Protein AF-A0A0D7A970-F1 (afdb_monomer_lite)

Foldseek 3Di:
DDDDDPPPPDDPPVVLVVCCVVVLVVPVVDDDQQCQLLVCCVSLVHDSVVQPPDGLQVSQLVSCQVSQQADPCQLLPDAQWRPDAQGRSHHSGPDDVPDPPPDPDPPHSQWGQDPRYIKHWWKKWFFPWDWDFQQDKAWEQAPVVRWIKIKGHDDPPPDDDPDPPDPRDIDIFGMKTFRDDADAPDKGKIWTWHFDDWDQDPVRATETEIETDGIIIMHTDDPVVVVVPVPHDYTYTHIDGGHIYRYD

pLDDT: mean 76.6, std 21.24, range [28.14, 97.12]

Structure (mmCIF, N/CA/C/O backbone):
data_AF-A0A0D7A970-F1
#
_entry.id   AF-A0A0D7A970-F1
#
loop_
_atom_site.group_PDB
_atom_site.id
_atom_site.type_symbol
_atom_site.label_atom_id
_atom_site.label_alt_id
_atom_site.label_comp_id
_atom_site.label_asym_id
_atom_site.label_entity_id
_atom_site.label_seq_id
_atom_site.pdbx_PDB_ins_code
_atom_site.Cartn_x
_atom_site.Cartn_y
_atom_site.Cartn_z
_atom_site.occupancy
_atom_site.B_iso_or_equiv
_atom_site.auth_seq_id
_atom_site.auth_comp_id
_atom_site.auth_asym_id
_atom_site.auth_atom_id
_atom_site.pdbx_PDB_model_num
ATOM 1 N N . MET A 1 1 ? 23.046 -20.948 51.931 1.00 34.81 1 MET A N 1
ATOM 2 C CA . MET A 1 1 ? 23.535 -20.342 50.666 1.00 34.81 1 MET A CA 1
ATOM 3 C C . MET A 1 1 ? 23.285 -21.356 49.556 1.00 34.81 1 MET A C 1
ATOM 5 O O . MET A 1 1 ? 23.695 -22.481 49.754 1.00 34.81 1 MET A O 1
ATOM 9 N N . ARG A 1 2 ? 22.598 -21.146 48.432 1.00 29.84 2 ARG A N 1
ATOM 10 C CA . ARG A 1 2 ? 21.857 -20.038 47.811 1.00 29.84 2 ARG A CA 1
ATOM 11 C C . ARG A 1 2 ? 20.621 -20.687 47.150 1.00 29.84 2 ARG A C 1
ATOM 13 O O . ARG A 1 2 ? 20.763 -21.731 46.523 1.00 29.84 2 ARG A O 1
ATOM 20 N N . ARG A 1 3 ? 19.431 -20.093 47.291 1.00 28.88 3 ARG A N 1
ATOM 21 C CA . ARG A 1 3 ? 18.255 -20.438 46.472 1.00 28.88 3 ARG A CA 1
ATOM 22 C C . ARG A 1 3 ? 18.425 -19.750 45.117 1.00 28.88 3 ARG A C 1
ATOM 24 O O . ARG A 1 3 ? 18.599 -18.536 45.094 1.00 28.88 3 ARG A O 1
ATOM 31 N N . VAL A 1 4 ? 18.388 -20.504 44.021 1.00 30.22 4 VAL A N 1
ATOM 32 C CA . VAL A 1 4 ? 18.276 -19.951 42.665 1.00 30.22 4 VAL A CA 1
ATOM 33 C C . VAL A 1 4 ? 16.819 -20.091 42.248 1.00 30.22 4 VAL A C 1
ATOM 35 O O . VAL A 1 4 ? 16.338 -21.179 41.950 1.00 30.22 4 VAL A O 1
ATOM 38 N N . THR A 1 5 ? 16.096 -18.980 42.305 1.00 32.19 5 THR A N 1
ATOM 39 C CA . THR A 1 5 ? 14.748 -18.823 41.764 1.00 32.19 5 THR A CA 1
ATOM 40 C C . THR A 1 5 ? 14.861 -18.724 40.244 1.00 32.19 5 THR A C 1
ATOM 42 O O . THR A 1 5 ? 15.260 -17.689 39.713 1.00 32.19 5 THR A O 1
ATOM 45 N N . ALA A 1 6 ? 14.522 -19.798 39.533 1.00 28.36 6 ALA A N 1
ATOM 46 C CA . ALA A 1 6 ? 14.332 -19.750 38.090 1.00 28.36 6 ALA A CA 1
ATOM 47 C C . ALA A 1 6 ? 13.022 -19.000 37.792 1.00 28.36 6 ALA A C 1
ATOM 49 O O . ALA A 1 6 ? 11.927 -19.540 37.937 1.00 28.36 6 ALA A O 1
ATOM 50 N N . ARG A 1 7 ? 13.130 -17.721 37.416 1.00 29.22 7 ARG A N 1
ATOM 51 C CA . ARG A 1 7 ? 12.033 -16.974 36.790 1.00 29.22 7 ARG A CA 1
ATOM 52 C C . ARG A 1 7 ? 11.837 -17.525 35.378 1.00 29.22 7 ARG A C 1
ATOM 54 O O . ARG A 1 7 ? 12.592 -17.190 34.471 1.00 29.22 7 ARG A O 1
ATOM 61 N N . LEU A 1 8 ? 10.818 -18.358 35.203 1.00 28.52 8 LEU A N 1
ATOM 62 C CA . LEU A 1 8 ? 10.251 -18.671 33.896 1.00 28.52 8 LEU A CA 1
ATOM 63 C C . LEU A 1 8 ? 9.543 -17.417 33.369 1.00 28.52 8 LEU A C 1
ATOM 65 O O . LEU A 1 8 ? 8.410 -17.124 33.743 1.00 28.52 8 LEU A O 1
ATOM 69 N N . ILE A 1 9 ? 10.231 -16.654 32.523 1.00 31.09 9 ILE A N 1
ATOM 70 C CA . ILE A 1 9 ? 9.609 -15.629 31.682 1.00 31.09 9 ILE A CA 1
ATOM 71 C C . ILE A 1 9 ? 9.049 -16.376 30.466 1.00 31.09 9 ILE A C 1
ATOM 73 O O . ILE A 1 9 ? 9.721 -16.542 29.453 1.00 31.09 9 ILE A O 1
ATOM 77 N N . PHE A 1 10 ? 7.834 -16.907 30.608 1.00 29.27 10 PHE A N 1
ATOM 78 C CA . PHE A 1 10 ? 7.056 -17.417 29.481 1.00 29.27 10 PHE A CA 1
ATOM 79 C C . PHE A 1 10 ? 6.582 -16.222 28.647 1.00 29.27 10 PHE A C 1
ATOM 81 O O . PHE A 1 10 ? 5.817 -15.381 29.120 1.00 29.27 10 PHE A O 1
ATOM 88 N N . THR A 1 11 ? 7.052 -16.123 27.407 1.00 32.53 11 THR A N 1
ATOM 89 C CA . THR A 1 11 ? 6.634 -15.096 26.451 1.00 32.53 11 THR A CA 1
ATOM 90 C C . THR A 1 11 ? 5.211 -15.394 25.963 1.00 32.53 11 THR A C 1
ATOM 92 O O . THR A 1 11 ? 4.974 -16.271 25.138 1.00 32.53 11 THR A O 1
ATOM 95 N N . TYR A 1 12 ? 4.241 -14.651 26.500 1.00 28.14 12 TYR A N 1
ATOM 96 C CA . TYR A 1 12 ? 2.799 -14.741 26.213 1.00 28.14 12 TYR A CA 1
ATOM 97 C C . TYR A 1 12 ? 2.415 -14.500 24.734 1.00 28.14 12 TYR A C 1
ATOM 99 O O . TYR A 1 12 ? 1.292 -14.777 24.328 1.00 28.14 12 TYR A O 1
ATOM 107 N N . THR A 1 13 ? 3.322 -13.985 23.904 1.00 36.53 13 THR A N 1
ATOM 108 C CA . THR A 1 13 ? 3.004 -13.402 22.590 1.00 36.53 13 THR A CA 1
ATOM 109 C C . THR A 1 13 ? 2.986 -14.397 21.428 1.00 36.53 13 THR A C 1
ATOM 111 O O . THR A 1 13 ? 2.233 -14.207 20.478 1.00 36.53 13 THR A O 1
ATOM 114 N N . THR A 1 14 ? 3.740 -15.495 21.493 1.00 34.38 14 THR A N 1
ATOM 115 C CA . THR A 1 14 ? 3.776 -16.509 20.418 1.00 34.38 14 THR A CA 1
ATOM 116 C C . THR A 1 14 ? 2.592 -17.476 20.465 1.00 34.38 14 THR A C 1
ATOM 118 O O . THR A 1 14 ? 2.177 -18.004 19.431 1.00 34.38 14 THR A O 1
ATOM 121 N N . TRP A 1 15 ? 2.010 -17.683 21.648 1.00 28.23 15 TRP A N 1
ATOM 122 C CA . TRP A 1 15 ? 0.803 -18.493 21.811 1.00 28.23 15 TRP A CA 1
ATOM 123 C C . TRP A 1 15 ? -0.432 -17.784 21.272 1.00 28.23 15 TRP A C 1
ATOM 125 O O . TRP A 1 15 ? -1.233 -18.429 20.611 1.00 28.23 15 TRP A O 1
ATOM 135 N N . VAL A 1 16 ? -0.551 -16.467 21.463 1.00 37.56 16 VAL A N 1
ATOM 136 C CA . VAL A 1 16 ? -1.688 -15.687 20.955 1.00 37.56 16 VAL A CA 1
ATOM 137 C C . VAL A 1 16 ? -1.728 -15.688 19.428 1.00 37.56 16 VAL A C 1
ATOM 139 O O . VAL A 1 16 ? -2.802 -15.856 18.884 1.00 37.56 16 VAL A O 1
ATOM 142 N N . GLN A 1 17 ? -0.593 -15.618 18.722 1.00 39.69 17 GLN A N 1
ATOM 143 C CA . GLN A 1 17 ? -0.554 -15.712 17.251 1.00 39.69 17 GLN A CA 1
ATOM 144 C C . GLN A 1 17 ? -0.863 -17.117 16.717 1.00 39.69 17 GLN A C 1
ATOM 146 O O . GLN A 1 17 ? -1.603 -17.261 15.746 1.00 39.69 17 GLN A O 1
ATOM 151 N N . LYS A 1 18 ? -0.332 -18.173 17.350 1.00 36.28 18 LYS A N 1
ATOM 152 C CA . LYS A 1 18 ? -0.676 -19.552 16.966 1.00 36.28 18 LYS A CA 1
ATOM 153 C C . LYS A 1 18 ? -2.135 -19.864 17.271 1.00 36.28 18 LYS A C 1
ATOM 155 O O . LYS A 1 18 ? -2.781 -20.510 16.458 1.00 36.28 18 LYS A O 1
ATOM 160 N N . LEU A 1 19 ? -2.655 -19.378 18.396 1.00 37.09 19 LEU A N 1
ATOM 161 C CA . LEU A 1 19 ? -4.063 -19.486 18.755 1.00 37.09 19 LEU A CA 1
ATOM 162 C C . LEU A 1 19 ? -4.931 -18.620 17.836 1.00 37.09 19 LEU A C 1
ATOM 164 O O . LEU A 1 19 ? -5.983 -19.092 17.444 1.00 37.09 19 LEU A O 1
ATOM 168 N N . TYR A 1 20 ? -4.471 -17.432 17.425 1.00 44.81 20 TYR A N 1
ATOM 169 C CA . TYR A 1 20 ? -5.129 -16.576 16.435 1.00 44.81 20 TYR A CA 1
ATOM 170 C C . TYR A 1 20 ? -5.315 -17.380 15.162 1.00 44.81 20 TYR A C 1
ATOM 172 O O . TYR A 1 20 ? -6.439 -17.721 14.858 1.00 44.81 20 TYR A O 1
ATOM 180 N N . ILE A 1 21 ? -4.240 -17.855 14.532 1.00 47.47 21 ILE A N 1
ATOM 181 C CA . ILE A 1 21 ? -4.306 -18.683 13.320 1.00 47.47 21 ILE A CA 1
ATOM 182 C C . ILE A 1 21 ? -5.214 -19.916 13.528 1.00 47.47 21 ILE A C 1
ATOM 184 O O . ILE A 1 21 ? -6.117 -20.156 12.732 1.00 47.47 21 ILE A O 1
ATOM 188 N N . HIS A 1 22 ? -5.055 -20.677 14.617 1.00 40.00 22 HIS A N 1
ATOM 189 C CA . HIS A 1 22 ? -5.807 -21.927 14.817 1.00 40.00 22 HIS A CA 1
ATOM 190 C C . HIS A 1 22 ? -7.290 -21.747 15.197 1.00 40.00 22 HIS A C 1
ATOM 192 O O . HIS A 1 22 ? -8.104 -22.614 14.875 1.00 40.00 22 HIS A O 1
ATOM 198 N N . VAL A 1 23 ? -7.648 -20.666 15.897 1.00 46.09 23 VAL A N 1
ATOM 199 C CA . VAL A 1 23 ? -9.029 -20.334 16.294 1.00 46.09 23 VAL A CA 1
ATOM 200 C C . VAL A 1 23 ? -9.752 -19.623 15.150 1.00 46.09 23 VAL A C 1
ATOM 202 O O . VAL A 1 23 ? -10.890 -19.973 14.859 1.00 46.09 23 VAL A O 1
ATOM 205 N N . VAL A 1 24 ? -9.065 -18.735 14.428 1.00 49.44 24 VAL A N 1
ATOM 206 C CA . VAL A 1 24 ? -9.518 -18.056 13.196 1.00 49.44 24 VAL A CA 1
ATOM 207 C C . VAL A 1 24 ? -9.963 -19.078 12.146 1.00 49.44 24 VAL A C 1
ATOM 209 O O . VAL A 1 24 ? -11.109 -19.034 11.705 1.00 49.44 24 VAL A O 1
ATOM 212 N N . TYR A 1 25 ? -9.140 -20.091 11.844 1.00 43.44 25 TYR A N 1
ATOM 213 C CA . TYR A 1 25 ? -9.526 -21.148 10.894 1.00 43.44 25 TYR A CA 1
ATOM 214 C C . TYR A 1 25 ? -10.696 -22.020 11.376 1.00 43.44 25 TYR A C 1
ATOM 216 O O . TYR A 1 25 ? -11.434 -22.571 10.561 1.00 43.44 25 TYR A O 1
ATOM 224 N N . ARG A 1 26 ? -10.888 -22.170 12.694 1.00 40.22 26 ARG A N 1
ATOM 225 C CA . ARG A 1 26 ? -11.968 -23.000 13.256 1.00 40.22 26 ARG A CA 1
ATOM 226 C C . ARG A 1 26 ? -13.307 -22.258 13.316 1.00 40.22 26 ARG A C 1
ATOM 228 O O . ARG A 1 26 ? -14.352 -22.896 13.226 1.00 40.22 26 ARG A O 1
ATOM 235 N N . ILE A 1 27 ? -13.274 -20.932 13.433 1.00 45.81 27 ILE A N 1
ATOM 236 C CA . ILE A 1 27 ? -14.454 -20.056 13.412 1.00 45.81 27 ILE A CA 1
ATOM 237 C C . ILE A 1 27 ? -15.024 -19.912 11.986 1.00 45.81 27 ILE A C 1
ATOM 239 O O . ILE A 1 27 ? -16.240 -19.812 11.817 1.00 45.81 27 ILE A O 1
ATOM 243 N N . GLN A 1 28 ? -14.174 -20.011 10.958 1.00 46.66 28 GLN A N 1
ATOM 244 C CA . GLN A 1 28 ? -14.544 -19.882 9.541 1.00 46.66 28 GLN A CA 1
ATOM 245 C C . GLN A 1 28 ? -15.598 -20.901 9.057 1.00 46.66 28 GLN A C 1
ATOM 247 O O . GLN A 1 28 ? -16.261 -20.671 8.051 1.00 46.66 28 GLN A O 1
ATOM 252 N N . PHE A 1 29 ? -15.794 -22.012 9.773 1.00 47.19 29 PHE A N 1
ATOM 253 C CA . PHE A 1 29 ? -16.751 -23.051 9.382 1.00 47.19 29 PHE A CA 1
ATOM 254 C C . PHE A 1 29 ? -18.211 -22.775 9.785 1.00 47.19 29 PHE A C 1
ATOM 256 O O . PHE A 1 29 ? -19.088 -23.513 9.343 1.00 47.19 29 PHE A O 1
ATOM 263 N N . PHE A 1 30 ? -18.493 -21.756 10.611 1.00 44.78 30 PHE A N 1
ATOM 264 C CA . PHE A 1 30 ? -19.836 -21.573 11.190 1.00 44.78 30 PHE A CA 1
ATOM 265 C C . PHE A 1 30 ? -20.399 -20.144 11.188 1.00 44.78 30 PHE A C 1
ATOM 267 O O . PHE A 1 30 ? -21.575 -19.985 11.513 1.00 44.78 30 PHE A O 1
ATOM 274 N N . LEU A 1 31 ? -19.630 -19.114 10.821 1.00 48.91 31 LEU A N 1
ATOM 275 C CA . LEU A 1 31 ? -20.139 -17.738 10.825 1.00 48.91 31 LEU A CA 1
ATOM 276 C C . LEU A 1 31 ? -20.646 -17.293 9.454 1.00 48.91 31 LEU A C 1
ATOM 278 O O . LEU A 1 31 ? -20.004 -17.496 8.425 1.00 48.91 31 LEU A O 1
ATOM 282 N N . ILE A 1 32 ? -21.793 -16.615 9.462 1.00 58.94 32 ILE A N 1
ATOM 283 C CA . ILE A 1 32 ? -22.210 -15.741 8.367 1.00 58.94 32 ILE A CA 1
ATOM 284 C C . ILE A 1 32 ? -21.117 -14.671 8.230 1.00 58.94 32 ILE A C 1
ATOM 286 O O . ILE A 1 32 ? -20.697 -14.110 9.237 1.00 58.94 32 ILE A O 1
ATOM 290 N N . LEU A 1 33 ? -20.665 -14.366 7.007 1.00 57.09 33 LEU A N 1
ATOM 291 C CA . LEU A 1 33 ? -19.564 -13.417 6.726 1.00 57.09 33 LEU A CA 1
ATOM 292 C C . LEU A 1 33 ? -19.716 -12.052 7.432 1.00 57.09 33 LEU A C 1
ATOM 294 O O . LEU A 1 33 ? -18.733 -11.378 7.717 1.00 57.09 33 LEU A O 1
ATOM 298 N N . SER A 1 34 ? -20.954 -11.659 7.744 1.00 61.19 34 SER A N 1
ATOM 299 C CA . SER A 1 34 ? -21.285 -10.472 8.538 1.00 61.19 34 SER A CA 1
ATOM 300 C C . SER A 1 34 ? -20.709 -10.498 9.962 1.00 61.19 34 SER A C 1
ATOM 302 O O . SER A 1 34 ? -20.382 -9.443 10.494 1.00 61.19 34 SER A O 1
ATOM 304 N N . ASP A 1 35 ? -20.580 -11.658 10.600 1.00 69.12 35 ASP A N 1
ATOM 305 C CA . ASP A 1 35 ? -20.332 -11.752 12.047 1.00 69.12 35 ASP A CA 1
ATOM 306 C C . ASP A 1 35 ? -18.864 -12.007 12.397 1.00 69.12 35 ASP A C 1
ATOM 308 O O . ASP A 1 35 ? -18.495 -12.073 13.570 1.00 69.12 35 ASP A O 1
ATOM 312 N N . GLU A 1 36 ? -17.998 -12.096 11.390 1.00 76.25 36 GLU A N 1
ATOM 313 C CA . GLU A 1 36 ? -16.573 -12.352 11.577 1.00 76.25 36 GLU A CA 1
ATOM 314 C C . GLU A 1 36 ? -15.892 -11.243 12.392 1.00 76.25 36 GLU A C 1
ATOM 316 O O . GLU A 1 36 ? -15.161 -11.527 13.341 1.00 76.25 36 GLU A O 1
ATOM 321 N N . THR A 1 37 ? -16.205 -9.977 12.094 1.00 81.12 37 THR A N 1
ATOM 322 C CA . THR A 1 37 ? -15.682 -8.812 12.825 1.00 81.12 37 THR A CA 1
ATOM 323 C C . THR A 1 37 ? -16.064 -8.855 14.308 1.00 81.12 37 THR A C 1
ATOM 325 O O . THR A 1 37 ? -15.244 -8.524 15.162 1.00 81.12 37 THR A O 1
ATOM 328 N N . LEU A 1 38 ? -17.282 -9.311 14.632 1.00 84.38 38 LEU A N 1
ATOM 329 C CA . LEU A 1 38 ? -17.742 -9.472 16.018 1.00 84.38 38 LEU A CA 1
ATOM 330 C C . LEU A 1 38 ? -17.008 -10.619 16.717 1.00 84.38 38 LEU A C 1
ATOM 332 O O . LEU A 1 38 ? -16.618 -10.492 17.876 1.00 84.38 38 LEU A O 1
ATOM 336 N N . ALA A 1 39 ? -16.776 -11.719 16.003 1.00 82.38 39 ALA A N 1
ATOM 337 C CA . ALA A 1 39 ? -16.079 -12.878 16.543 1.00 82.38 39 ALA A CA 1
ATOM 338 C C . ALA A 1 39 ? -14.603 -12.596 16.855 1.00 82.38 39 ALA A C 1
ATOM 340 O O . ALA A 1 39 ? -14.085 -13.100 17.853 1.00 82.38 39 ALA A O 1
ATOM 341 N N . ILE A 1 40 ? -13.926 -11.776 16.042 1.00 81.38 40 ILE A N 1
ATOM 342 C CA . ILE A 1 40 ? -12.527 -11.404 16.297 1.00 81.38 40 ILE A CA 1
ATOM 343 C C . ILE A 1 40 ? -12.370 -10.231 17.270 1.00 81.38 40 ILE A C 1
ATOM 345 O O . ILE A 1 40 ? -11.280 -10.064 17.815 1.00 81.38 40 ILE A O 1
ATOM 349 N N . ALA A 1 41 ? -13.419 -9.442 17.531 1.00 84.12 41 ALA A N 1
ATOM 350 C CA . ALA A 1 41 ? -13.345 -8.279 18.421 1.00 84.12 41 ALA A CA 1
ATOM 351 C C . ALA A 1 41 ? -12.811 -8.653 19.813 1.00 84.12 41 ALA A C 1
ATOM 353 O O . ALA A 1 41 ? -11.853 -8.048 20.294 1.00 84.12 41 ALA A O 1
ATOM 354 N N . GLY A 1 42 ? -13.328 -9.740 20.398 1.00 80.00 42 GLY A N 1
ATOM 355 C CA . GLY A 1 42 ? -12.859 -10.239 21.693 1.00 80.00 42 GLY A CA 1
ATOM 356 C C . GLY A 1 42 ? -11.400 -10.716 21.690 1.00 80.00 42 GLY A C 1
ATOM 357 O O . GLY A 1 42 ? -10.724 -10.621 22.710 1.00 80.00 42 GLY A O 1
ATOM 358 N N . LEU A 1 43 ? -10.875 -11.184 20.550 1.00 80.06 43 LEU A N 1
ATOM 359 C CA . LEU A 1 43 ? -9.457 -11.559 20.416 1.00 80.06 43 LEU A CA 1
ATOM 360 C C . LEU A 1 43 ? -8.536 -10.336 20.360 1.00 80.06 43 LEU A C 1
ATOM 362 O O . LEU A 1 43 ? -7.352 -10.435 20.685 1.00 80.06 43 LEU A O 1
ATOM 366 N N . LEU A 1 44 ? -9.077 -9.202 19.922 1.00 82.00 44 LEU A N 1
ATOM 367 C CA . LEU A 1 44 ? -8.368 -7.940 19.754 1.00 82.00 44 LEU A CA 1
ATOM 368 C C . LEU A 1 44 ? -8.585 -6.978 20.930 1.00 82.00 44 LEU A C 1
ATOM 370 O O . LEU A 1 44 ? -8.149 -5.832 20.844 1.00 82.00 44 LEU A O 1
ATOM 374 N N . ASP A 1 45 ? -9.199 -7.458 22.018 1.00 83.38 45 ASP A N 1
ATOM 375 C CA . ASP A 1 45 ? -9.525 -6.674 23.217 1.00 83.38 45 ASP A CA 1
ATOM 376 C C . ASP A 1 45 ? -10.445 -5.475 22.907 1.00 83.38 45 ASP A C 1
ATOM 378 O O . ASP A 1 45 ? -10.299 -4.382 23.450 1.00 83.38 45 ASP A O 1
ATOM 382 N N . VAL A 1 46 ? -11.389 -5.678 21.979 1.00 86.81 46 VAL A N 1
ATOM 383 C CA . VAL A 1 46 ? -12.429 -4.712 21.604 1.00 86.81 46 VAL A CA 1
ATOM 384 C C . VAL A 1 46 ? -13.790 -5.238 22.051 1.00 86.81 46 VAL A C 1
ATOM 386 O O . VAL A 1 46 ? -14.120 -6.405 21.829 1.00 86.81 46 VAL A O 1
ATOM 389 N N . ASP A 1 47 ? -14.597 -4.371 22.663 1.00 89.88 47 ASP A N 1
ATOM 390 C CA . ASP A 1 47 ? -15.952 -4.719 23.082 1.00 89.88 47 ASP A CA 1
ATOM 391 C C . ASP A 1 47 ? -16.863 -4.898 21.856 1.00 89.88 47 ASP A C 1
ATOM 393 O O . ASP A 1 47 ? -17.166 -3.953 21.127 1.00 89.88 47 ASP A O 1
ATOM 397 N N . ALA A 1 48 ? -17.307 -6.135 21.624 1.00 88.56 48 ALA A N 1
ATOM 398 C CA . ALA A 1 48 ? -18.173 -6.478 20.501 1.00 88.56 48 ALA A CA 1
ATOM 399 C C . ALA A 1 48 ? -19.535 -5.761 20.558 1.00 88.56 48 ALA A C 1
ATOM 401 O O . ALA A 1 48 ? -20.154 -5.561 19.511 1.00 88.56 48 ALA A O 1
ATOM 402 N N . LEU A 1 49 ? -19.994 -5.342 21.746 1.00 90.44 49 LEU A N 1
ATOM 403 C CA . LEU A 1 49 ? -21.241 -4.588 21.897 1.00 90.44 49 LEU A CA 1
ATOM 404 C C . LEU A 1 49 ? -21.177 -3.222 21.210 1.00 90.44 49 LEU A C 1
ATOM 406 O O . LEU A 1 49 ? -22.197 -2.726 20.750 1.00 90.44 49 LEU A O 1
ATOM 410 N N . GLU A 1 50 ? -19.991 -2.632 21.069 1.00 90.00 50 GLU A N 1
ATOM 411 C CA . GLU A 1 50 ? -19.827 -1.365 20.347 1.00 90.00 50 GLU A CA 1
ATOM 412 C C . GLU A 1 50 ? -19.959 -1.522 18.828 1.00 90.00 50 GLU A C 1
ATOM 414 O O . GLU A 1 50 ? -20.100 -0.535 18.107 1.00 90.00 50 GLU A O 1
ATOM 419 N N . LEU A 1 51 ? -19.866 -2.758 18.335 1.00 89.44 51 LEU A N 1
ATOM 420 C CA . LEU A 1 51 ? -19.875 -3.077 16.916 1.00 89.44 51 LEU A CA 1
ATOM 421 C C . LEU A 1 51 ? -21.223 -3.645 16.461 1.00 89.44 51 LEU A C 1
ATOM 423 O O . LEU A 1 51 ? -21.536 -3.540 15.283 1.00 89.44 51 LEU A O 1
ATOM 427 N N . VAL A 1 52 ? -22.011 -4.253 17.352 1.00 89.75 52 VAL A N 1
ATOM 428 C CA . VAL A 1 52 ? -23.184 -5.071 16.985 1.00 89.75 52 VAL A CA 1
ATOM 429 C C . VAL A 1 52 ? -24.232 -4.330 16.146 1.00 89.75 52 VAL A C 1
ATOM 431 O O . VAL A 1 52 ? -24.788 -4.922 15.224 1.00 89.75 52 VAL A O 1
ATOM 434 N N . ASP A 1 53 ? -24.436 -3.037 16.403 1.00 90.56 53 ASP A N 1
ATOM 435 C CA . ASP A 1 53 ? -25.459 -2.222 15.734 1.00 90.56 53 ASP A CA 1
ATOM 436 C C . ASP A 1 53 ? -24.947 -1.497 14.472 1.00 90.56 53 ASP A C 1
ATOM 438 O O . ASP A 1 53 ? -25.694 -0.755 13.832 1.00 90.56 53 ASP A O 1
ATOM 442 N N . LEU A 1 54 ? -23.677 -1.688 14.100 1.00 90.19 54 LEU A N 1
ATOM 443 C CA . LEU A 1 54 ? -23.049 -1.010 12.962 1.00 90.19 54 LEU A CA 1
ATOM 444 C C . LEU A 1 54 ? -23.133 -1.831 11.667 1.00 90.19 54 LEU A C 1
ATOM 446 O O . LEU A 1 54 ? -23.102 -3.067 11.669 1.00 90.19 54 LEU A O 1
ATOM 450 N N . ALA A 1 55 ? -23.137 -1.141 10.522 1.00 89.62 55 ALA A N 1
ATOM 451 C CA . ALA A 1 55 ? -23.036 -1.802 9.223 1.00 89.62 55 ALA A CA 1
ATOM 452 C C . ALA A 1 55 ? -21.692 -2.547 9.076 1.00 89.62 55 ALA A C 1
ATOM 454 O O . ALA A 1 55 ? -20.712 -2.242 9.750 1.00 89.62 55 ALA A O 1
ATOM 455 N N . ALA A 1 56 ? -21.610 -3.539 8.183 1.00 84.81 56 ALA A N 1
ATOM 456 C CA . ALA A 1 56 ? -20.412 -4.383 8.042 1.00 84.81 56 ALA A CA 1
ATOM 457 C C . ALA A 1 56 ? -19.112 -3.586 7.797 1.00 84.81 56 ALA A C 1
ATOM 459 O O . ALA A 1 56 ? -18.116 -3.813 8.483 1.00 84.81 56 ALA A O 1
ATOM 460 N N . GLU A 1 57 ? -19.132 -2.623 6.871 1.00 87.31 57 GLU A N 1
ATOM 461 C CA . GLU A 1 57 ? -17.962 -1.781 6.587 1.00 87.31 57 GLU A CA 1
ATOM 462 C C . GLU A 1 57 ? -17.601 -0.889 7.789 1.00 87.31 57 GLU A C 1
ATOM 464 O O . GLU A 1 57 ? -16.432 -0.795 8.172 1.00 87.31 57 GLU A O 1
ATOM 469 N N . GLU A 1 58 ? -18.603 -0.303 8.449 1.00 91.06 58 GLU A N 1
ATOM 470 C CA . GLU A 1 58 ? -18.424 0.538 9.639 1.00 91.06 58 GLU A CA 1
ATOM 471 C C . GLU A 1 58 ? -17.850 -0.246 10.821 1.00 91.06 58 GLU A C 1
ATOM 473 O O . GLU A 1 58 ? -16.968 0.260 11.515 1.00 91.06 58 GLU A O 1
ATOM 478 N N . ARG A 1 59 ? -18.278 -1.502 11.014 1.00 90.31 59 ARG A N 1
ATOM 479 C CA . ARG A 1 59 ? -17.723 -2.402 12.033 1.00 90.31 59 ARG A CA 1
ATOM 480 C C . ARG A 1 59 ? -16.231 -2.604 11.844 1.00 90.31 59 ARG A C 1
ATOM 482 O O . ARG A 1 59 ? -15.489 -2.511 12.816 1.00 90.31 59 ARG A O 1
ATOM 489 N N . MET A 1 60 ? -15.785 -2.856 10.613 1.00 89.50 60 MET A N 1
ATOM 490 C CA . MET A 1 60 ? -14.362 -3.049 10.332 1.00 89.50 60 MET A CA 1
ATOM 491 C C . MET A 1 60 ? -13.561 -1.775 10.615 1.00 89.50 60 MET A C 1
ATOM 493 O O . MET A 1 60 ? -12.558 -1.822 11.326 1.00 89.50 60 MET A O 1
ATOM 497 N N . LYS A 1 61 ? -14.027 -0.617 10.131 1.00 92.00 61 LYS A N 1
ATOM 498 C CA . LYS A 1 61 ? -13.387 0.672 10.437 1.00 92.00 61 LYS A CA 1
ATOM 499 C C . LYS A 1 61 ? -13.301 0.913 11.943 1.00 92.00 61 LYS A C 1
ATOM 501 O O . LYS A 1 61 ? -12.233 1.258 12.443 1.00 92.00 61 LYS A O 1
ATOM 506 N N . MET A 1 62 ? -14.403 0.718 12.666 1.00 92.44 62 MET A N 1
ATOM 507 C CA . MET A 1 62 ? -14.446 0.919 14.113 1.00 92.44 62 MET A CA 1
ATOM 508 C C . MET A 1 62 ? -13.521 -0.046 14.847 1.00 92.44 62 MET A C 1
ATOM 510 O O . MET A 1 62 ? -12.765 0.397 15.709 1.00 92.44 62 MET A O 1
ATOM 514 N N . LEU A 1 63 ? -13.497 -1.324 14.463 1.00 90.62 63 LEU A N 1
ATOM 515 C CA . LEU A 1 63 ? -12.575 -2.312 15.016 1.00 90.62 63 LEU A CA 1
ATOM 516 C C . LEU A 1 63 ? -11.115 -1.859 14.853 1.00 90.62 63 LEU A C 1
ATOM 518 O O . LEU A 1 63 ? -10.385 -1.779 15.840 1.00 90.62 63 LEU A O 1
ATOM 522 N N . LEU A 1 64 ? -10.696 -1.498 13.635 1.00 91.38 64 LEU A N 1
ATOM 523 C CA . LEU A 1 64 ? -9.327 -1.040 13.355 1.00 91.38 64 LEU A CA 1
ATOM 524 C C . LEU A 1 64 ? -8.968 0.225 14.150 1.00 91.38 64 LEU A C 1
ATOM 526 O O . LEU A 1 64 ? -7.866 0.329 14.696 1.00 91.38 64 LEU A O 1
ATOM 530 N N . MET A 1 65 ? -9.918 1.153 14.278 1.00 92.94 65 MET A N 1
ATOM 531 C CA . MET A 1 65 ? -9.764 2.374 15.070 1.00 92.94 65 MET A CA 1
ATOM 532 C C . MET A 1 65 ? -9.625 2.104 16.570 1.00 92.94 65 MET A C 1
ATOM 534 O O . MET A 1 65 ? -8.822 2.769 17.228 1.00 92.94 65 MET A O 1
ATOM 538 N N . ARG A 1 66 ? -10.363 1.128 17.119 1.00 90.62 66 ARG A N 1
ATOM 539 C CA . ARG A 1 66 ? -10.233 0.727 18.529 1.00 90.62 66 ARG A CA 1
ATOM 540 C C . ARG A 1 66 ? -8.916 0.015 18.798 1.00 90.62 66 ARG A C 1
ATOM 542 O O . ARG A 1 66 ? -8.272 0.307 19.802 1.00 90.62 66 ARG A O 1
ATOM 549 N N . VAL A 1 67 ? -8.473 -0.841 17.876 1.00 89.94 67 VAL A N 1
ATOM 550 C CA . VAL A 1 67 ? -7.166 -1.502 17.983 1.00 89.94 67 VAL A CA 1
ATOM 551 C C . VAL A 1 67 ? -6.033 -0.478 17.928 1.00 89.94 67 VAL A C 1
ATOM 553 O O . VAL A 1 67 ? -5.090 -0.578 18.716 1.00 89.94 67 VAL A O 1
ATOM 556 N N . LYS A 1 68 ? -6.132 0.526 17.039 1.00 90.00 68 LYS A N 1
ATOM 557 C CA . LYS A 1 68 ? -5.211 1.664 16.831 1.00 90.00 68 LYS A CA 1
ATOM 558 C C . LYS A 1 68 ? -3.786 1.298 16.409 1.00 90.00 68 LYS A C 1
ATOM 560 O O . LYS A 1 68 ? -3.209 1.977 15.569 1.00 90.00 68 LYS A O 1
ATOM 565 N N . LYS A 1 69 ? -3.184 0.272 17.002 1.00 88.25 69 LYS A N 1
ATOM 566 C CA . LYS A 1 69 ? -1.826 -0.210 16.760 1.00 88.25 69 LYS A CA 1
ATOM 567 C C . LYS A 1 69 ? -1.896 -1.512 15.976 1.00 88.25 69 LYS A C 1
ATOM 569 O O . LYS A 1 69 ? -2.236 -2.554 16.531 1.00 88.25 69 LYS A O 1
ATOM 574 N N . LEU A 1 70 ? -1.575 -1.424 14.694 1.00 87.88 70 LEU A N 1
ATOM 575 C CA . LEU A 1 70 ? -1.695 -2.506 13.721 1.00 87.88 70 LEU A CA 1
ATOM 576 C C . LEU A 1 70 ? -0.301 -2.911 13.228 1.00 87.88 70 LEU A C 1
ATOM 578 O O . LEU A 1 70 ? 0.641 -2.129 13.376 1.00 87.88 70 LEU A O 1
ATOM 582 N N . PRO A 1 71 ? -0.135 -4.116 12.672 1.00 87.56 71 PRO A N 1
ATOM 583 C CA . PRO A 1 71 ? 1.057 -4.419 11.894 1.00 87.56 71 PRO A CA 1
ATOM 584 C C . PRO A 1 71 ? 1.018 -3.657 10.558 1.00 87.56 71 PRO A C 1
ATOM 586 O O . PRO A 1 71 ? -0.049 -3.493 9.963 1.00 87.56 71 PRO A O 1
ATOM 589 N N . SER A 1 72 ? 2.165 -3.169 10.090 1.00 88.56 72 SER A N 1
ATOM 590 C CA . SER A 1 72 ? 2.305 -2.461 8.805 1.00 88.56 72 SER A CA 1
ATOM 591 C C . SER A 1 72 ? 1.918 -3.308 7.590 1.00 88.56 72 SER A C 1
ATOM 593 O O . SER A 1 72 ? 1.409 -2.783 6.601 1.00 88.56 72 SER A O 1
ATOM 595 N N . ASP A 1 73 ? 2.061 -4.629 7.672 1.00 86.19 73 ASP A N 1
ATOM 596 C CA . ASP A 1 73 ? 1.690 -5.557 6.601 1.00 86.19 73 ASP A CA 1
ATOM 597 C C . ASP A 1 73 ? 0.172 -5.733 6.408 1.00 86.19 73 ASP A C 1
ATOM 599 O O . ASP A 1 73 ? -0.252 -6.372 5.444 1.00 86.19 73 ASP A O 1
ATOM 603 N N . ILE A 1 74 ? -0.670 -5.109 7.242 1.00 87.06 74 ILE A N 1
ATOM 604 C CA . ILE A 1 74 ? -2.134 -5.194 7.128 1.00 87.06 74 ILE A CA 1
ATOM 605 C C . ILE A 1 74 ? -2.661 -4.714 5.764 1.00 87.06 74 ILE A C 1
ATOM 607 O O . ILE A 1 74 ? -3.673 -5.216 5.270 1.00 87.06 74 ILE A O 1
ATOM 611 N N . ILE A 1 75 ? -1.961 -3.778 5.111 1.00 90.12 75 ILE A N 1
ATOM 612 C CA . ILE A 1 75 ? -2.327 -3.286 3.772 1.00 90.12 75 ILE A CA 1
ATOM 613 C C . ILE A 1 75 ? -2.202 -4.383 2.704 1.00 90.12 75 ILE A C 1
ATOM 615 O O . ILE A 1 75 ? -2.868 -4.323 1.666 1.00 90.12 75 ILE A O 1
ATOM 619 N N . LEU A 1 76 ? -1.386 -5.406 2.980 1.00 87.62 76 LEU A N 1
ATOM 620 C CA . LEU A 1 76 ? -1.087 -6.514 2.081 1.00 87.62 76 LEU A CA 1
ATOM 621 C C . LEU A 1 76 ? -2.076 -7.677 2.210 1.00 87.62 76 LEU A C 1
ATOM 623 O O . LEU A 1 76 ? -1.965 -8.654 1.471 1.00 87.62 76 LEU A O 1
ATOM 627 N N . ILE A 1 77 ? -3.069 -7.579 3.105 1.00 83.19 77 ILE A N 1
ATOM 628 C CA . ILE A 1 77 ? -4.131 -8.585 3.196 1.00 83.19 77 ILE A CA 1
ATOM 629 C C . ILE A 1 77 ? -4.909 -8.596 1.868 1.00 83.19 77 ILE A C 1
ATOM 631 O O . ILE A 1 77 ? -5.486 -7.565 1.490 1.00 83.19 77 ILE A O 1
ATOM 635 N N . PRO A 1 78 ? -4.934 -9.730 1.141 1.00 78.69 78 PRO A N 1
ATOM 636 C CA . PRO A 1 78 ? -5.626 -9.828 -0.137 1.00 78.69 78 PRO A CA 1
ATOM 637 C C . PRO A 1 78 ? -7.137 -9.766 0.076 1.00 78.69 78 PRO A C 1
ATOM 639 O O . PRO A 1 78 ? -7.630 -10.230 1.093 1.00 78.69 78 PRO A O 1
ATOM 642 N N . GLY A 1 79 ? -7.895 -9.270 -0.898 1.00 79.88 79 GLY A N 1
ATOM 643 C CA . GLY A 1 79 ? -9.358 -9.231 -0.823 1.00 79.88 79 GLY A CA 1
ATOM 644 C C . GLY A 1 79 ? -9.937 -7.913 -1.307 1.00 79.88 79 GLY A C 1
ATOM 645 O O . GLY A 1 79 ? -9.217 -7.052 -1.815 1.00 79.88 79 GLY A O 1
ATOM 646 N N . GLU A 1 80 ? -11.254 -7.778 -1.176 1.00 84.69 80 GLU A N 1
ATOM 647 C CA . GLU A 1 80 ? -11.915 -6.492 -1.382 1.00 84.69 80 GLU A CA 1
ATOM 648 C C . GLU A 1 80 ? -11.493 -5.522 -0.281 1.00 84.69 80 GLU A C 1
ATOM 650 O O . GLU A 1 80 ? -11.396 -5.903 0.889 1.00 84.69 80 GLU A O 1
ATOM 655 N N . LYS A 1 81 ? -11.227 -4.273 -0.662 1.00 89.00 81 LYS A N 1
ATOM 656 C CA . LYS A 1 81 ? -10.869 -3.201 0.266 1.00 89.00 81 LYS A CA 1
ATOM 657 C C . LYS A 1 81 ? -12.091 -2.351 0.592 1.00 89.00 81 LYS A C 1
ATOM 659 O O . LYS A 1 81 ? -13.033 -2.320 -0.194 1.00 89.00 81 LYS A O 1
ATOM 664 N N . LEU A 1 82 ? -12.112 -1.701 1.752 1.00 91.19 82 LEU A N 1
ATOM 665 C CA . LEU A 1 82 ? -13.195 -0.779 2.107 1.00 91.19 82 LEU A CA 1
ATOM 666 C C . LEU A 1 82 ? -13.241 0.389 1.113 1.00 91.19 82 LEU A C 1
ATOM 668 O O . LEU A 1 82 ? -12.207 0.874 0.673 1.00 91.19 82 LEU A O 1
ATOM 672 N N . GLU A 1 83 ? -14.435 0.882 0.788 1.00 91.88 83 GLU A N 1
ATOM 673 C CA . GLU A 1 83 ? -14.579 2.042 -0.113 1.00 91.88 83 GLU A CA 1
ATOM 674 C C . GLU A 1 83 ? -14.483 3.383 0.639 1.00 91.88 83 GLU A C 1
ATOM 676 O O . GLU A 1 83 ? -14.324 4.457 0.040 1.00 91.88 83 GLU A O 1
ATOM 681 N N . MET A 1 84 ? -14.557 3.318 1.972 1.00 92.56 84 MET A N 1
ATOM 682 C CA . MET A 1 84 ? -14.535 4.470 2.865 1.00 92.56 84 MET A CA 1
ATOM 683 C C . MET A 1 84 ? -13.226 5.271 2.747 1.00 92.56 84 MET A C 1
ATOM 685 O O . MET A 1 84 ? -12.142 4.687 2.819 1.00 92.56 84 MET A O 1
ATOM 689 N N . PRO A 1 85 ? -13.300 6.613 2.639 1.00 91.62 85 PRO A N 1
ATOM 690 C CA . PRO A 1 85 ? -12.117 7.472 2.628 1.00 91.62 85 PRO A CA 1
ATOM 691 C C . PRO A 1 85 ? -11.213 7.240 3.846 1.00 91.62 85 PRO A C 1
ATOM 693 O O . PRO A 1 85 ? -11.711 7.129 4.967 1.00 91.62 85 PRO A O 1
ATOM 696 N N . GLY A 1 86 ? -9.899 7.168 3.616 1.00 92.56 86 GLY A N 1
ATOM 697 C CA . GLY A 1 86 ? -8.887 6.891 4.642 1.00 92.56 86 GLY A CA 1
ATOM 698 C C . GLY A 1 86 ? -8.717 5.406 4.977 1.00 92.56 86 GLY A C 1
ATOM 699 O O . GLY A 1 86 ? -7.765 5.035 5.653 1.00 92.56 86 GLY A O 1
ATOM 700 N N . PHE A 1 87 ? -9.616 4.533 4.515 1.00 94.50 87 PHE A N 1
ATOM 701 C CA . PHE A 1 87 ? -9.595 3.099 4.816 1.00 94.50 87 PHE A CA 1
ATOM 702 C C . PHE A 1 87 ? -9.520 2.233 3.555 1.00 94.50 87 PHE A C 1
ATOM 704 O O . PHE A 1 87 ? -9.728 1.026 3.639 1.00 94.50 87 PHE A O 1
ATOM 711 N N . ARG A 1 88 ? -9.165 2.793 2.390 1.00 94.44 88 ARG A N 1
ATOM 712 C CA . ARG A 1 88 ? -9.125 2.040 1.119 1.00 94.44 88 ARG A CA 1
ATOM 713 C C . ARG A 1 88 ? -7.975 1.043 1.019 1.00 94.44 88 ARG A C 1
ATOM 715 O O . ARG A 1 88 ? -7.930 0.224 0.109 1.00 94.44 88 ARG A O 1
ATOM 722 N N . TRP A 1 89 ? -7.063 1.069 1.981 1.00 93.50 89 TRP A N 1
ATOM 723 C CA . TRP A 1 89 ? -6.045 0.041 2.189 1.00 93.50 89 TRP A CA 1
ATOM 724 C C . TRP A 1 89 ? -6.562 -1.163 2.993 1.00 93.50 89 TRP A C 1
ATOM 726 O O . TRP A 1 89 ? -6.015 -2.268 2.886 1.00 93.50 89 TRP A O 1
ATOM 736 N N . ALA A 1 90 ? -7.596 -0.963 3.814 1.00 91.62 90 ALA A N 1
ATOM 737 C CA . ALA A 1 90 ? -8.072 -1.946 4.775 1.00 91.62 90 ALA A CA 1
ATOM 738 C C . ALA A 1 90 ? -9.006 -2.960 4.102 1.00 91.62 90 ALA A C 1
ATOM 740 O O . ALA A 1 90 ? -9.812 -2.586 3.246 1.00 91.62 90 ALA A O 1
ATOM 741 N N . PRO A 1 91 ? -8.918 -4.249 4.462 1.00 87.50 91 PRO A N 1
ATOM 742 C CA . PRO A 1 91 ? -9.789 -5.259 3.884 1.00 87.50 91 PRO A CA 1
ATOM 743 C C . PRO A 1 91 ? -11.233 -5.077 4.375 1.00 87.50 91 PRO A C 1
ATOM 745 O O . PRO A 1 91 ? -11.460 -4.718 5.529 1.00 87.50 91 PRO A O 1
ATOM 748 N N . LYS A 1 92 ? -12.225 -5.364 3.522 1.00 85.56 92 LYS A N 1
ATOM 749 C CA . LYS A 1 92 ? -13.644 -5.388 3.928 1.00 85.56 92 LYS A CA 1
ATOM 750 C C . LYS A 1 92 ? -13.931 -6.489 4.941 1.00 85.56 92 LYS A C 1
ATOM 752 O O . LYS A 1 92 ? -14.796 -6.330 5.797 1.00 85.56 92 LYS A O 1
ATOM 757 N N . MET A 1 93 ? -13.213 -7.602 4.819 1.00 74.69 93 MET A N 1
ATOM 758 C CA . MET A 1 93 ? -13.375 -8.797 5.641 1.00 74.69 93 MET A CA 1
ATOM 759 C C . MET A 1 93 ? -12.025 -9.176 6.258 1.00 74.69 93 MET A C 1
ATOM 761 O O . MET A 1 93 ? -11.018 -9.131 5.551 1.00 74.69 93 MET A O 1
ATOM 765 N N . PRO A 1 94 ? -11.974 -9.546 7.547 1.00 63.84 94 PRO A N 1
ATOM 766 C CA . PRO A 1 94 ? -10.717 -9.897 8.198 1.00 63.84 94 PRO A CA 1
ATOM 767 C C . PRO A 1 94 ? -10.066 -11.156 7.601 1.00 63.84 94 PRO A C 1
ATOM 769 O O . PRO A 1 94 ? -8.838 -11.230 7.536 1.00 63.84 94 PRO A O 1
ATOM 772 N N . MET A 1 95 ? -10.868 -12.124 7.144 1.00 62.78 95 MET A N 1
ATOM 773 C CA . MET A 1 95 ? -10.407 -13.387 6.571 1.00 62.78 95 MET A CA 1
ATOM 774 C C . MET A 1 95 ? -10.928 -13.587 5.156 1.00 62.78 95 MET A C 1
ATOM 776 O O . MET A 1 95 ? -12.021 -14.086 4.895 1.00 62.78 95 MET A O 1
ATOM 780 N N . THR A 1 96 ? -10.064 -13.322 4.196 1.00 55.41 96 THR A N 1
ATOM 781 C CA . THR A 1 96 ? -10.239 -13.804 2.831 1.00 55.41 96 THR A CA 1
ATOM 782 C C . THR A 1 96 ? -9.656 -15.213 2.790 1.00 55.41 96 THR A C 1
ATOM 784 O O . THR A 1 96 ? -8.465 -15.386 3.020 1.00 55.41 96 THR A O 1
ATOM 787 N N . GLY A 1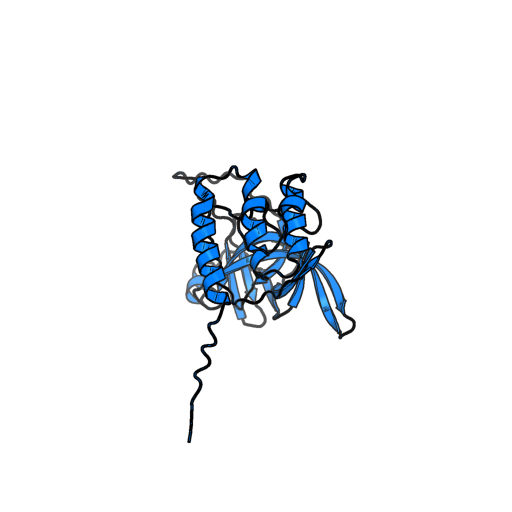 97 ? -10.453 -16.244 2.488 1.00 44.53 97 GLY A N 1
ATOM 788 C CA . GLY A 1 97 ? -10.003 -17.650 2.394 1.00 44.53 97 GLY A CA 1
ATOM 789 C C . GLY A 1 97 ? -8.952 -17.946 1.303 1.00 44.53 97 GLY A C 1
ATOM 790 O O . GLY A 1 97 ? -8.765 -19.097 0.919 1.00 44.53 97 GLY A O 1
ATOM 791 N N . LYS A 1 98 ? -8.286 -16.918 0.767 1.00 45.91 98 LYS A N 1
ATOM 792 C CA . LYS A 1 98 ? -7.182 -17.015 -0.187 1.00 45.91 98 LYS A CA 1
ATOM 793 C C . LYS A 1 98 ? -5.865 -17.028 0.581 1.00 45.91 98 LYS A C 1
ATOM 795 O O . LYS A 1 98 ? -5.675 -16.216 1.479 1.00 45.91 98 LYS A O 1
ATOM 800 N N . LEU A 1 99 ? -4.983 -17.959 0.206 1.00 39.09 99 LEU A N 1
ATOM 801 C CA . LEU A 1 99 ? -3.670 -18.197 0.809 1.00 39.09 99 LEU A CA 1
ATOM 802 C C . LEU A 1 99 ? -2.987 -16.875 1.197 1.00 39.09 99 LEU A C 1
ATOM 804 O O . LEU A 1 99 ? -2.561 -16.106 0.336 1.00 39.09 99 LEU A O 1
ATOM 808 N N . ILE A 1 100 ? -2.896 -16.625 2.501 1.00 45.81 100 ILE A N 1
ATOM 809 C CA . ILE A 1 100 ? -2.142 -15.510 3.059 1.00 45.81 100 ILE A CA 1
ATOM 810 C C . ILE A 1 100 ? -0.665 -15.880 2.899 1.00 45.81 100 ILE A C 1
ATOM 812 O O . ILE A 1 100 ? -0.081 -16.526 3.765 1.00 45.81 100 ILE A O 1
ATOM 816 N N . ILE A 1 101 ? -0.053 -15.505 1.774 1.00 43.72 101 ILE A N 1
ATOM 817 C CA . ILE A 1 101 ? 1.411 -15.473 1.646 1.00 43.72 101 ILE A CA 1
ATOM 818 C C . ILE A 1 101 ? 1.880 -14.146 2.253 1.00 43.72 101 ILE A C 1
ATOM 820 O O . ILE A 1 101 ? 2.444 -13.290 1.583 1.00 43.72 101 ILE A O 1
ATOM 824 N N . ILE A 1 102 ? 1.568 -13.943 3.530 1.00 48.00 102 ILE A N 1
ATOM 825 C CA . ILE A 1 102 ? 2.218 -12.919 4.338 1.00 48.00 102 ILE A CA 1
ATOM 826 C C . ILE A 1 102 ? 3.202 -13.722 5.183 1.00 48.00 102 ILE A C 1
ATOM 828 O O . ILE A 1 102 ? 2.762 -14.481 6.055 1.00 48.00 102 ILE A O 1
ATOM 832 N N . PRO A 1 103 ? 4.517 -13.678 4.890 1.00 40.62 103 PRO A N 1
ATOM 833 C CA . PRO A 1 103 ? 5.482 -14.240 5.821 1.00 40.62 103 PRO A CA 1
ATOM 834 C C . PRO A 1 103 ? 5.218 -13.583 7.178 1.00 40.62 103 PRO A C 1
ATOM 836 O O . PRO A 1 103 ? 4.924 -12.391 7.193 1.00 40.62 103 PRO A O 1
ATOM 839 N N . PRO A 1 104 ? 5.274 -14.321 8.300 1.00 41.91 104 PRO A N 1
ATOM 840 C CA . PRO A 1 104 ? 5.042 -13.747 9.615 1.00 41.91 104 PRO A CA 1
ATOM 841 C C . PRO A 1 104 ? 6.100 -12.670 9.846 1.00 41.91 104 PRO A C 1
ATOM 843 O O . PRO A 1 104 ? 7.226 -12.963 10.253 1.00 41.91 104 PRO A O 1
ATOM 846 N N . SER A 1 105 ? 5.761 -11.426 9.517 1.00 47.62 105 SER A N 1
ATOM 847 C CA . SER A 1 105 ? 6.578 -10.290 9.865 1.00 47.62 105 SER A CA 1
ATOM 848 C C . SER A 1 105 ? 6.551 -10.216 11.391 1.00 47.62 105 SER A C 1
ATOM 850 O O . SER A 1 105 ? 5.638 -10.718 12.061 1.00 47.62 105 SER A O 1
ATOM 852 N N . SER A 1 106 ? 7.657 -9.759 11.967 1.00 49.03 106 SER A N 1
ATOM 853 C CA . SER A 1 106 ? 7.851 -9.701 13.412 1.00 49.03 106 SER A CA 1
ATOM 854 C C . SER A 1 106 ? 6.638 -9.086 14.113 1.00 49.03 106 SER A C 1
ATOM 856 O O . SER A 1 106 ? 5.918 -8.303 13.519 1.00 49.03 106 SER A O 1
ATOM 858 N N . ASN A 1 107 ? 6.437 -9.385 15.397 1.00 49.47 107 ASN A N 1
ATOM 859 C CA . ASN A 1 107 ? 5.394 -8.819 16.272 1.00 49.47 107 ASN A CA 1
ATOM 860 C C . ASN A 1 107 ? 5.374 -7.265 16.400 1.00 49.47 107 ASN A C 1
ATOM 862 O O . ASN A 1 107 ? 4.926 -6.733 17.419 1.00 49.47 107 ASN A O 1
ATOM 866 N N . SER A 1 108 ? 5.889 -6.509 15.433 1.00 61.44 108 SER A N 1
ATOM 867 C CA . SER A 1 108 ? 5.877 -5.062 15.387 1.00 61.44 108 SER A CA 1
ATOM 868 C C . SER A 1 108 ? 4.466 -4.573 15.055 1.00 61.44 108 SER A C 1
ATOM 870 O O . SER A 1 108 ? 4.020 -4.562 13.917 1.00 61.44 108 SER A O 1
ATOM 872 N N . ARG A 1 109 ? 3.739 -4.123 16.085 1.00 66.06 109 ARG A N 1
ATOM 873 C CA . ARG A 1 109 ? 2.605 -3.197 15.923 1.00 66.06 109 ARG A CA 1
ATOM 874 C C . ARG A 1 109 ? 3.142 -1.797 15.596 1.00 66.06 109 ARG A C 1
ATOM 876 O O . ARG A 1 109 ? 3.038 -0.869 16.406 1.00 66.06 109 ARG A O 1
ATOM 883 N N . ASP A 1 110 ? 3.835 -1.703 14.471 1.00 86.06 110 ASP A N 1
ATOM 884 C CA . ASP A 1 110 ? 4.574 -0.531 14.000 1.00 86.06 110 ASP A CA 1
ATOM 885 C C . ASP A 1 110 ? 3.694 0.476 13.257 1.00 86.06 110 ASP A C 1
ATOM 887 O O . ASP A 1 110 ? 4.095 1.631 13.108 1.00 86.06 110 ASP A O 1
ATOM 891 N N . ALA A 1 111 ? 2.469 0.094 12.893 1.00 90.81 111 ALA A N 1
ATOM 892 C CA . ALA A 1 111 ? 1.518 0.987 12.263 1.00 90.81 111 ALA A CA 1
ATOM 893 C C . ALA A 1 111 ? 0.524 1.613 13.255 1.00 90.81 111 ALA A C 1
ATOM 895 O O . ALA A 1 111 ? 0.144 1.026 14.275 1.00 90.81 111 ALA A O 1
ATOM 896 N N . VAL A 1 112 ? 0.078 2.832 12.950 1.00 94.75 112 VAL A N 1
ATOM 897 C CA . VAL A 1 112 ? -0.944 3.568 13.702 1.00 94.75 112 VAL A CA 1
ATOM 898 C C . VAL A 1 112 ? -2.129 3.869 12.797 1.00 94.75 112 VAL A C 1
ATOM 900 O O . VAL A 1 112 ? -2.009 4.640 11.851 1.00 94.75 112 VAL A O 1
ATOM 903 N N . CYS A 1 113 ? -3.279 3.290 13.119 1.00 93.44 113 CYS A N 1
ATOM 904 C CA . CYS A 1 113 ? -4.555 3.606 12.498 1.00 93.44 113 CYS A CA 1
ATOM 905 C C . CYS A 1 113 ? -5.117 4.906 13.076 1.00 93.44 113 CYS A C 1
ATOM 907 O O . CYS A 1 113 ? -5.126 5.113 14.294 1.00 93.44 113 CYS A O 1
ATOM 909 N N . THR A 1 114 ? -5.606 5.768 12.196 1.00 95.00 114 THR A N 1
ATOM 910 C CA . THR A 1 114 ? -6.295 7.017 12.523 1.00 95.00 114 THR A CA 1
ATOM 911 C C . THR A 1 114 ? -7.503 7.192 11.615 1.00 95.00 114 THR A C 1
ATOM 913 O O . THR A 1 114 ? -7.683 6.430 10.671 1.00 95.00 114 THR A O 1
ATOM 916 N N . GLU A 1 115 ? -8.325 8.206 11.880 1.00 94.06 115 GLU A N 1
ATOM 917 C CA . GLU A 1 115 ? -9.494 8.499 11.044 1.00 94.06 115 GLU A CA 1
ATOM 918 C C . GLU A 1 115 ? -9.124 8.892 9.610 1.00 94.06 115 GLU A C 1
ATOM 920 O O . GLU A 1 115 ? -9.933 8.709 8.705 1.00 94.06 115 GLU A O 1
ATOM 925 N N . GLU A 1 116 ? -7.913 9.416 9.409 1.00 93.12 116 GLU A N 1
ATOM 926 C CA . GLU A 1 116 ? -7.408 9.834 8.100 1.00 93.12 116 GLU A CA 1
ATOM 927 C C . GLU A 1 116 ? -6.729 8.686 7.339 1.00 93.12 116 GLU A C 1
ATOM 929 O O . GLU A 1 116 ? -6.617 8.759 6.118 1.00 93.12 116 GLU A O 1
ATOM 934 N N . GLY A 1 117 ? -6.300 7.635 8.048 1.00 95.25 117 GLY A N 1
ATOM 935 C CA . GLY A 1 117 ? -5.678 6.451 7.466 1.00 95.25 117 GLY A CA 1
ATOM 936 C C . GLY A 1 117 ? -4.601 5.796 8.320 1.00 95.25 117 GLY A C 1
ATOM 937 O O . GLY A 1 117 ? -4.581 5.931 9.550 1.00 95.25 117 GLY A O 1
ATOM 938 N N . LEU A 1 118 ? -3.729 5.024 7.666 1.00 95.38 118 LEU A N 1
ATOM 939 C CA . LEU A 1 118 ? -2.692 4.218 8.311 1.00 95.38 118 LEU A CA 1
ATOM 940 C C . LEU A 1 118 ? -1.322 4.886 8.222 1.00 95.38 118 LEU A C 1
ATOM 942 O O . LEU A 1 118 ? -0.821 5.163 7.133 1.00 95.38 118 LEU A O 1
ATOM 946 N N . PHE A 1 119 ? -0.678 5.072 9.368 1.00 95.12 119 PHE A N 1
ATOM 947 C CA . PHE A 1 119 ? 0.709 5.514 9.466 1.00 95.12 119 PHE A CA 1
ATOM 948 C C . PHE A 1 119 ? 1.636 4.342 9.687 1.00 95.12 119 PHE A C 1
ATOM 950 O O . PHE A 1 119 ? 1.484 3.667 10.698 1.00 95.12 119 PHE A O 1
ATOM 957 N N . ALA A 1 120 ? 2.625 4.141 8.824 1.00 94.12 120 ALA A N 1
ATOM 958 C CA . ALA A 1 120 ? 3.718 3.216 9.110 1.00 94.12 120 ALA A CA 1
ATOM 959 C C . ALA A 1 120 ? 4.983 3.592 8.329 1.00 94.12 120 ALA A C 1
ATOM 961 O O . ALA A 1 120 ? 4.972 4.513 7.508 1.00 94.12 120 ALA A O 1
ATOM 962 N N . GLU A 1 121 ? 6.073 2.887 8.608 1.00 94.06 121 GLU A N 1
ATOM 963 C CA . GLU A 1 121 ? 7.313 2.977 7.840 1.00 94.06 121 GLU A CA 1
ATOM 964 C C . GLU A 1 121 ? 7.389 1.809 6.857 1.00 94.06 121 GLU A C 1
ATOM 966 O O . GLU A 1 121 ? 7.121 0.668 7.229 1.00 94.06 121 GLU A O 1
ATOM 971 N N . TYR A 1 122 ? 7.739 2.106 5.608 1.00 94.31 122 TYR A N 1
ATOM 972 C CA . TYR A 1 122 ? 7.874 1.118 4.541 1.00 94.31 122 TYR A CA 1
ATOM 973 C C . TYR A 1 122 ? 9.168 1.343 3.778 1.00 94.31 122 TYR A C 1
ATOM 975 O O . TYR A 1 122 ? 9.639 2.472 3.638 1.00 94.31 122 TYR A O 1
ATOM 983 N N . ASP A 1 123 ? 9.701 0.274 3.212 1.00 93.50 123 ASP A N 1
ATOM 984 C CA . ASP A 1 123 ? 10.595 0.419 2.077 1.00 93.50 123 ASP A CA 1
ATOM 985 C C . ASP A 1 123 ? 9.754 0.699 0.829 1.00 93.50 123 ASP A C 1
ATOM 987 O O . ASP A 1 123 ? 8.622 0.222 0.719 1.00 93.50 123 ASP A O 1
ATOM 991 N N . ALA A 1 124 ? 10.266 1.498 -0.103 1.00 94.44 124 ALA A N 1
ATOM 992 C CA . ALA A 1 124 ? 9.499 1.866 -1.282 1.00 94.44 124 ALA A CA 1
ATOM 993 C C . ALA A 1 124 ? 10.349 1.931 -2.544 1.00 94.44 124 ALA A C 1
ATOM 995 O O . ALA A 1 124 ? 11.480 2.405 -2.519 1.00 94.44 124 ALA A O 1
ATOM 996 N N . VAL A 1 125 ? 9.767 1.500 -3.658 1.00 95.00 125 VAL A N 1
ATOM 997 C CA . VAL A 1 125 ? 10.299 1.718 -5.007 1.00 95.00 125 VAL A CA 1
ATOM 998 C C . VAL A 1 125 ? 9.510 2.870 -5.614 1.00 95.00 125 VAL A C 1
ATOM 1000 O O . VAL A 1 125 ? 8.320 2.716 -5.877 1.00 95.00 125 VAL A O 1
ATOM 1003 N N . MET A 1 126 ? 10.149 4.028 -5.770 1.00 95.31 126 MET A N 1
ATOM 1004 C CA . MET A 1 126 ? 9.550 5.286 -6.227 1.00 95.31 126 MET A CA 1
ATOM 1005 C C . MET A 1 126 ? 9.898 5.537 -7.696 1.00 95.31 126 MET A C 1
ATOM 1007 O O . MET A 1 126 ? 11.056 5.395 -8.071 1.00 95.31 126 MET A O 1
ATOM 1011 N N . PHE A 1 127 ? 8.938 5.951 -8.514 1.00 96.12 127 PHE A N 1
ATOM 1012 C CA . PHE A 1 127 ? 9.120 6.206 -9.950 1.00 96.12 127 PHE A CA 1
ATOM 1013 C C . PHE A 1 127 ? 8.207 7.350 -10.409 1.00 96.12 127 PHE A C 1
ATOM 1015 O O . PHE A 1 127 ? 7.378 7.833 -9.638 1.00 96.12 127 PHE A O 1
ATOM 1022 N N . GLU A 1 128 ? 8.350 7.816 -11.649 1.00 95.19 128 GLU A N 1
ATOM 1023 C CA . GLU A 1 128 ? 7.456 8.847 -12.190 1.00 95.19 128 GLU A CA 1
ATOM 1024 C C . GLU A 1 128 ? 6.008 8.332 -12.306 1.00 95.19 128 GLU A C 1
ATOM 1026 O O . GLU A 1 128 ? 5.800 7.155 -12.619 1.00 95.19 128 GLU A O 1
ATOM 1031 N N . PRO A 1 129 ? 4.978 9.173 -12.077 1.00 95.88 129 PRO A N 1
ATOM 1032 C CA . PRO A 1 129 ? 3.583 8.765 -12.212 1.00 95.88 129 PRO A CA 1
ATOM 1033 C C . PRO A 1 129 ? 3.309 8.049 -13.532 1.00 95.88 129 PRO A C 1
ATOM 1035 O O . PRO A 1 129 ? 3.432 8.627 -14.609 1.00 95.88 129 PRO A O 1
ATOM 1038 N N . THR A 1 130 ? 2.917 6.781 -13.424 1.00 94.56 130 THR A N 1
ATOM 1039 C CA . THR A 1 130 ? 2.744 5.869 -14.556 1.00 94.56 130 THR A CA 1
ATOM 1040 C C . THR A 1 130 ? 1.430 5.105 -14.414 1.00 94.56 130 THR A C 1
ATOM 1042 O O . THR A 1 130 ? 0.952 4.846 -13.305 1.00 94.56 130 THR A O 1
ATOM 1045 N N . ILE A 1 131 ? 0.821 4.754 -15.548 1.00 94.19 131 ILE A N 1
ATOM 1046 C CA . ILE A 1 131 ? -0.363 3.895 -15.589 1.00 94.19 131 ILE A CA 1
ATOM 1047 C C . ILE A 1 131 ? 0.102 2.439 -15.628 1.00 94.19 131 ILE A C 1
ATOM 1049 O O . ILE A 1 131 ? 0.615 1.985 -16.649 1.00 94.19 131 ILE A O 1
ATOM 1053 N N . LEU A 1 132 ? -0.118 1.699 -14.543 1.00 91.62 132 LEU A N 1
ATOM 1054 C CA . LEU A 1 132 ? 0.116 0.256 -14.514 1.00 91.62 132 LEU A CA 1
ATOM 1055 C C . LEU A 1 132 ? -1.168 -0.496 -14.847 1.00 91.62 132 LEU A C 1
ATOM 1057 O O . LEU A 1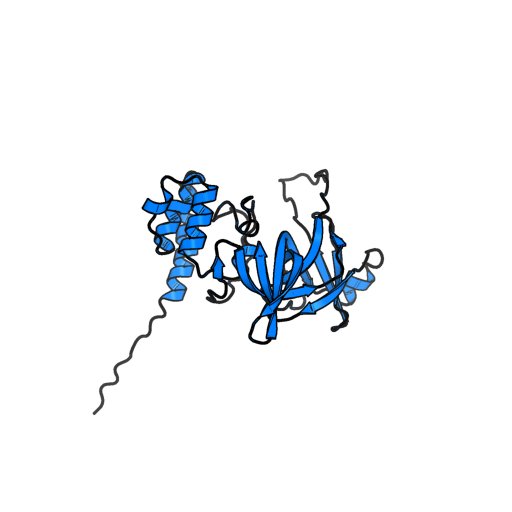 132 ? -2.267 -0.080 -14.486 1.00 91.62 132 LEU A O 1
ATOM 1061 N N . GLN A 1 133 ? -1.027 -1.626 -15.534 1.00 89.44 133 GLN A N 1
ATOM 1062 C CA . GLN A 1 133 ? -2.128 -2.543 -15.826 1.00 89.44 133 GLN A CA 1
ATOM 1063 C C . GLN A 1 133 ? -2.132 -3.683 -14.805 1.00 89.44 133 GLN A C 1
ATOM 1065 O O . GLN A 1 133 ? -1.127 -4.382 -14.687 1.00 89.44 133 GLN A O 1
ATOM 1070 N N . SER A 1 134 ? -3.259 -3.914 -14.119 1.00 83.19 134 SER A N 1
ATOM 1071 C CA . SER A 1 134 ? -3.370 -4.897 -13.023 1.00 83.19 134 SER A CA 1
ATOM 1072 C C . SER A 1 134 ? -3.132 -6.361 -13.410 1.00 83.19 134 SER A C 1
ATOM 1074 O O . SER A 1 134 ? -3.006 -7.196 -12.519 1.00 83.19 134 SER A O 1
ATOM 1076 N N . SER A 1 135 ? -3.134 -6.704 -14.698 1.00 79.88 135 SER A N 1
ATOM 1077 C CA . SER A 1 135 ? -2.898 -8.067 -15.199 1.00 79.88 135 SER A CA 1
ATOM 1078 C C . SER A 1 135 ? -1.578 -8.219 -15.954 1.00 79.88 135 SER A C 1
ATOM 1080 O O . SER A 1 135 ? -1.212 -9.339 -16.299 1.00 79.88 135 SER A O 1
ATOM 1082 N N . LYS A 1 136 ? -0.869 -7.113 -16.217 1.00 85.38 136 LYS A N 1
ATOM 1083 C CA . LYS A 1 136 ? 0.400 -7.127 -16.945 1.00 85.38 136 LYS A CA 1
ATOM 1084 C C . LYS A 1 136 ? 1.557 -7.108 -15.958 1.00 85.38 136 LYS A C 1
ATOM 1086 O O . LYS A 1 136 ? 1.459 -6.545 -14.869 1.00 85.38 136 LYS A O 1
ATOM 1091 N N . GLU A 1 137 ? 2.647 -7.724 -16.370 1.00 89.19 137 GLU A N 1
ATOM 1092 C CA . GLU A 1 137 ? 3.919 -7.626 -15.680 1.00 89.19 137 GLU A CA 1
ATOM 1093 C C . GLU A 1 137 ? 4.610 -6.312 -16.036 1.00 89.19 137 GLU A C 1
ATOM 1095 O O . GLU A 1 137 ? 4.516 -5.837 -17.173 1.00 89.19 137 GLU A O 1
ATOM 1100 N N . HIS A 1 138 ? 5.289 -5.730 -15.052 1.00 91.19 138 HIS A N 1
ATOM 1101 C CA . HIS A 1 138 ? 6.045 -4.490 -15.222 1.00 91.19 138 HIS A CA 1
ATOM 1102 C C . HIS A 1 138 ? 7.432 -4.655 -14.623 1.00 91.19 138 HIS A C 1
ATOM 1104 O O . HIS A 1 138 ? 7.565 -5.219 -13.529 1.00 91.19 138 HIS A O 1
ATOM 1110 N N . LEU A 1 139 ? 8.432 -4.142 -15.337 1.00 92.44 139 LEU A N 1
ATOM 1111 C CA . LEU A 1 139 ? 9.828 -4.145 -14.925 1.00 92.44 139 LEU A CA 1
ATOM 1112 C C . LEU A 1 139 ? 10.207 -2.773 -14.377 1.00 92.44 139 LEU A C 1
ATOM 1114 O O . LEU A 1 139 ? 9.874 -1.748 -14.970 1.00 92.44 139 LEU A O 1
ATOM 1118 N N . PHE A 1 140 ? 10.922 -2.764 -13.261 1.00 93.06 140 PHE A N 1
ATOM 1119 C CA . PHE A 1 140 ? 11.405 -1.566 -12.592 1.00 93.06 140 PHE A CA 1
ATOM 1120 C C . PHE A 1 140 ? 12.919 -1.639 -12.456 1.00 93.06 140 PHE A C 1
ATOM 1122 O O . PHE A 1 140 ? 13.427 -2.570 -11.840 1.00 93.06 140 PHE A O 1
ATOM 1129 N N . LEU A 1 141 ? 13.632 -0.660 -13.002 1.00 92.06 141 LEU A N 1
ATOM 1130 C CA . LEU A 1 141 ? 15.078 -0.532 -12.855 1.00 92.06 141 LEU A CA 1
ATOM 1131 C C . LEU A 1 141 ? 15.385 0.374 -11.662 1.00 92.06 141 LEU A C 1
ATOM 1133 O O . LEU A 1 141 ? 15.186 1.584 -11.742 1.00 92.06 141 LEU A O 1
ATOM 1137 N N . ASP A 1 142 ? 15.882 -0.207 -10.574 1.00 90.06 142 ASP A N 1
ATOM 1138 C CA . ASP A 1 142 ? 16.482 0.524 -9.459 1.00 90.06 142 ASP A CA 1
ATOM 1139 C C . ASP A 1 142 ? 17.833 1.088 -9.909 1.00 90.06 142 ASP A C 1
ATOM 1141 O O . ASP A 1 142 ? 18.844 0.381 -9.939 1.00 90.06 142 ASP A O 1
ATOM 1145 N N . THR A 1 143 ? 17.834 2.363 -10.294 1.00 87.31 143 THR A N 1
ATOM 1146 C CA . THR A 1 143 ? 19.013 3.029 -10.868 1.00 87.31 143 THR A CA 1
ATOM 1147 C C . THR A 1 143 ? 20.157 3.190 -9.868 1.00 87.31 143 THR A C 1
ATOM 1149 O O . THR A 1 143 ? 21.315 3.230 -10.273 1.00 87.31 143 THR A O 1
ATOM 1152 N N . GLU A 1 144 ? 19.871 3.225 -8.563 1.00 85.44 144 GLU A N 1
ATOM 1153 C CA . GLU A 1 144 ? 20.910 3.351 -7.534 1.00 85.44 144 GLU A CA 1
ATOM 1154 C C . GLU A 1 144 ? 21.645 2.033 -7.286 1.00 85.44 144 GLU A C 1
ATOM 1156 O O . GLU A 1 144 ? 22.817 2.029 -6.902 1.00 85.44 144 GLU A O 1
ATOM 1161 N N . ARG A 1 145 ? 20.947 0.906 -7.453 1.00 83.25 145 ARG A N 1
ATOM 1162 C CA . ARG A 1 145 ? 21.496 -0.434 -7.196 1.00 83.25 145 ARG A CA 1
ATOM 1163 C C . ARG A 1 145 ? 21.824 -1.216 -8.453 1.00 83.25 145 ARG A C 1
ATOM 1165 O O . ARG A 1 145 ? 22.350 -2.318 -8.319 1.00 83.25 145 ARG A O 1
ATOM 1172 N N . GLU A 1 146 ? 21.485 -0.668 -9.616 1.00 85.56 146 GLU A N 1
ATOM 1173 C CA . GLU A 1 146 ? 21.582 -1.330 -10.917 1.00 85.56 146 GLU A CA 1
ATOM 1174 C C . GLU A 1 146 ? 20.873 -2.695 -10.898 1.00 85.56 146 GLU A C 1
ATOM 1176 O O . GLU A 1 146 ? 21.398 -3.705 -11.358 1.00 85.56 146 GLU A O 1
ATOM 1181 N N . ARG A 1 147 ? 19.668 -2.737 -10.309 1.00 86.38 147 ARG A N 1
ATOM 1182 C CA . ARG A 1 147 ? 18.855 -3.960 -10.198 1.00 86.38 147 ARG A CA 1
ATOM 1183 C C . ARG A 1 147 ? 17.536 -3.820 -10.912 1.00 86.38 147 ARG A C 1
ATOM 1185 O O . ARG A 1 147 ? 16.933 -2.752 -10.893 1.00 86.38 147 ARG A O 1
ATOM 1192 N N . ILE A 1 148 ? 17.062 -4.921 -11.479 1.00 88.62 148 ILE A N 1
ATOM 1193 C CA . ILE A 1 148 ? 15.752 -4.967 -12.113 1.00 88.62 148 ILE A CA 1
ATOM 1194 C C . ILE A 1 148 ? 14.818 -5.797 -11.252 1.00 88.62 148 ILE A C 1
ATOM 1196 O O . ILE A 1 148 ? 15.126 -6.900 -10.808 1.00 88.62 148 ILE A O 1
ATOM 1200 N N . HIS A 1 149 ? 13.659 -5.222 -11.000 1.00 90.38 149 HIS A N 1
ATOM 1201 C CA . HIS A 1 149 ? 12.603 -5.825 -10.228 1.00 90.38 149 HIS A CA 1
ATOM 1202 C C . HIS A 1 149 ? 11.398 -6.053 -11.120 1.00 90.38 149 HIS A C 1
ATOM 1204 O O . HIS A 1 149 ? 11.033 -5.199 -11.926 1.00 90.38 149 HIS A O 1
ATOM 1210 N N . ARG A 1 150 ? 10.735 -7.187 -10.935 1.00 90.75 150 ARG A N 1
ATOM 1211 C CA . ARG A 1 150 ? 9.532 -7.549 -11.675 1.00 90.75 150 ARG A CA 1
ATOM 1212 C C . ARG A 1 150 ? 8.334 -7.518 -10.755 1.00 90.75 150 ARG A C 1
ATOM 1214 O O . ARG A 1 150 ? 8.374 -8.030 -9.635 1.00 90.75 150 ARG A O 1
ATOM 1221 N N . THR A 1 151 ? 7.246 -6.946 -11.254 1.00 89.19 151 THR A N 1
ATOM 1222 C CA . THR A 1 151 ? 5.943 -7.039 -10.600 1.00 89.19 151 THR A CA 1
ATOM 1223 C C . THR A 1 151 ? 4.981 -7.886 -11.400 1.00 89.19 151 THR A C 1
ATOM 1225 O O . THR A 1 151 ? 4.975 -7.847 -12.628 1.00 89.19 151 THR A O 1
ATOM 1228 N N . ILE A 1 152 ? 4.145 -8.633 -10.686 1.00 85.00 152 ILE A N 1
ATOM 1229 C CA . ILE A 1 152 ? 3.080 -9.450 -11.254 1.00 85.00 152 ILE A CA 1
ATOM 1230 C C . ILE A 1 152 ? 1.785 -9.062 -10.548 1.00 85.00 152 ILE A C 1
ATOM 1232 O O . ILE A 1 152 ? 1.702 -9.068 -9.317 1.00 85.00 152 ILE A O 1
ATOM 1236 N N . GLY A 1 153 ? 0.777 -8.693 -11.333 1.00 78.81 153 GLY A N 1
ATOM 1237 C CA . GLY A 1 153 ? -0.529 -8.309 -10.815 1.00 78.81 153 GLY A CA 1
ATOM 1238 C C . GLY A 1 153 ? -1.400 -9.483 -10.360 1.00 78.81 153 GLY A C 1
ATOM 1239 O O . GLY A 1 153 ? -0.926 -10.600 -10.138 1.00 78.81 153 GLY A O 1
ATOM 1240 N N . ARG A 1 154 ? -2.706 -9.243 -10.181 1.00 67.81 154 ARG A N 1
ATOM 1241 C CA . ARG A 1 154 ? -3.635 -10.270 -9.679 1.00 67.81 154 ARG A CA 1
ATOM 1242 C C . ARG A 1 154 ? -3.737 -11.436 -10.661 1.00 67.81 154 ARG A C 1
ATOM 1244 O O . ARG A 1 154 ? -4.441 -11.353 -11.667 1.00 67.81 154 ARG A O 1
ATOM 1251 N N . ILE A 1 155 ? -3.144 -12.571 -10.297 1.00 55.09 155 ILE A N 1
ATOM 1252 C CA . ILE A 1 155 ? -3.408 -13.844 -10.968 1.00 55.09 155 ILE A CA 1
ATOM 1253 C C . ILE A 1 155 ? -4.831 -14.276 -10.596 1.00 55.09 155 ILE A C 1
ATOM 1255 O O . ILE A 1 155 ? -5.084 -14.804 -9.507 1.00 55.09 155 ILE A O 1
ATOM 1259 N N . HIS A 1 156 ? -5.787 -14.042 -11.493 1.00 49.44 156 HIS A N 1
ATOM 1260 C CA . HIS A 1 156 ? -7.116 -14.630 -11.382 1.00 49.44 156 HIS A CA 1
ATOM 1261 C C . HIS A 1 156 ? -6.995 -16.135 -11.640 1.00 49.44 156 HIS A C 1
ATOM 1263 O O . HIS A 1 156 ? -7.107 -16.595 -12.768 1.00 49.44 156 HIS A O 1
ATOM 1269 N N . LYS A 1 157 ? -6.785 -16.935 -10.588 1.00 41.69 157 LYS A N 1
ATOM 1270 C CA . LYS A 1 157 ? -7.151 -18.356 -10.641 1.00 41.69 157 LYS A CA 1
ATOM 1271 C C . LYS A 1 157 ? -8.666 -18.460 -10.483 1.00 41.69 157 LYS A C 1
ATOM 1273 O O . LYS A 1 157 ? -9.166 -18.756 -9.400 1.00 41.69 157 LYS A O 1
ATOM 1278 N N . THR A 1 158 ? -9.404 -18.169 -11.547 1.00 37.56 158 THR A N 1
ATOM 1279 C CA . THR A 1 158 ? -10.703 -18.812 -11.750 1.00 37.56 158 THR A CA 1
ATOM 1280 C C . THR A 1 158 ? -10.423 -20.239 -12.201 1.00 37.56 158 THR A C 1
ATOM 1282 O O . THR A 1 158 ? -9.574 -20.471 -13.056 1.00 37.56 158 THR A O 1
ATOM 1285 N N . SER A 1 159 ? -11.071 -21.192 -11.544 1.00 41.69 159 SER A N 1
ATOM 1286 C CA . SER A 1 159 ? -10.990 -22.626 -11.816 1.00 41.69 159 SER A CA 1
ATOM 1287 C C . SER A 1 159 ? -10.958 -22.951 -13.319 1.00 41.69 159 SER A C 1
ATOM 1289 O O . SER A 1 159 ? -11.814 -22.493 -14.071 1.00 41.69 159 SER A O 1
ATOM 1291 N N . ASP A 1 160 ? -9.974 -23.759 -13.708 1.00 38.62 160 ASP A N 1
ATOM 1292 C CA . ASP A 1 160 ? -9.875 -24.611 -14.902 1.00 38.62 160 ASP A CA 1
ATOM 1293 C C . ASP A 1 160 ? -10.009 -24.026 -16.317 1.00 38.62 160 ASP A C 1
ATOM 1295 O O . ASP A 1 160 ? -9.878 -24.785 -17.274 1.00 38.62 160 ASP A O 1
ATOM 1299 N N . PHE A 1 161 ? -10.150 -22.715 -16.517 1.00 38.12 161 PHE A N 1
ATOM 1300 C CA . PHE A 1 161 ? -10.109 -22.140 -17.868 1.00 38.12 161 PHE A CA 1
ATOM 1301 C C . PHE A 1 161 ? -9.358 -20.807 -17.901 1.00 38.12 161 PHE A C 1
ATOM 1303 O O . PHE A 1 161 ? -9.799 -19.806 -17.339 1.00 38.12 161 PHE A O 1
ATOM 1310 N N . TRP A 1 162 ? -8.225 -20.792 -18.610 1.00 43.25 162 TRP A N 1
ATOM 1311 C CA . TRP A 1 162 ? -7.527 -19.574 -19.018 1.00 43.25 162 TRP A CA 1
ATOM 1312 C C . TRP A 1 162 ? -8.356 -18.878 -20.105 1.00 43.25 162 TRP A C 1
ATOM 1314 O O . TRP A 1 162 ? -8.116 -19.060 -21.296 1.00 43.25 162 TRP A O 1
ATOM 1324 N N . MET A 1 163 ? -9.378 -18.121 -19.704 1.00 35.62 163 MET A N 1
ATOM 1325 C CA . MET A 1 163 ? -9.986 -17.110 -20.565 1.00 35.62 163 MET A CA 1
ATOM 1326 C C . MET A 1 163 ? -9.721 -15.730 -19.979 1.00 35.62 163 MET A C 1
ATOM 1328 O O . MET A 1 163 ? -10.316 -15.292 -18.997 1.00 35.62 163 MET A O 1
ATOM 1332 N N . ASP A 1 164 ? -8.756 -15.093 -20.623 1.00 43.16 164 ASP A N 1
ATOM 1333 C CA . ASP A 1 164 ? -8.259 -13.752 -20.400 1.00 43.16 164 ASP A CA 1
ATOM 1334 C C . ASP A 1 164 ? -9.235 -12.746 -21.030 1.00 43.16 164 ASP A C 1
ATOM 1336 O O . ASP A 1 164 ? -9.107 -12.378 -22.193 1.00 43.16 164 ASP A O 1
ATOM 1340 N N . THR A 1 165 ? -10.291 -12.366 -20.305 1.00 40.53 165 THR A N 1
ATOM 1341 C CA . THR A 1 165 ? -11.203 -11.279 -20.720 1.00 40.53 165 THR A CA 1
ATOM 1342 C C . THR A 1 165 ? -11.763 -10.498 -19.529 1.00 40.53 165 THR A C 1
ATOM 1344 O O . THR A 1 165 ? -12.927 -10.102 -19.522 1.00 40.53 165 THR A O 1
ATOM 1347 N N . ALA A 1 166 ? -10.959 -10.258 -18.494 1.00 48.38 166 ALA A N 1
ATOM 1348 C CA . ALA A 1 166 ? -11.243 -9.153 -17.585 1.00 48.38 166 ALA A CA 1
ATOM 1349 C C . ALA A 1 166 ? -10.528 -7.924 -18.153 1.00 48.38 166 ALA A C 1
ATOM 1351 O O . ALA A 1 166 ? -9.302 -7.902 -18.182 1.00 48.38 166 ALA A O 1
ATOM 1352 N N . ASN A 1 167 ? -11.284 -6.935 -18.646 1.00 53.81 167 ASN A N 1
ATOM 1353 C CA . ASN A 1 167 ? -10.752 -5.636 -19.068 1.00 53.81 167 ASN A CA 1
ATOM 1354 C C . ASN A 1 167 ? -9.732 -5.152 -18.031 1.00 53.81 167 ASN A C 1
ATOM 1356 O O . ASN A 1 167 ? -10.112 -4.796 -16.916 1.00 53.81 167 ASN A O 1
ATOM 1360 N N . SER A 1 168 ? -8.448 -5.170 -18.385 1.00 60.88 168 SER A N 1
ATOM 1361 C CA . SER A 1 168 ? -7.370 -4.744 -17.505 1.00 60.88 168 SER A CA 1
ATOM 1362 C C . SER A 1 168 ? -7.513 -3.243 -17.266 1.00 60.88 168 SER A C 1
ATOM 1364 O O . SER A 1 168 ? -7.100 -2.428 -18.093 1.00 60.88 168 SER A O 1
ATOM 1366 N N . THR A 1 169 ? -8.159 -2.858 -16.170 1.00 82.19 169 THR A N 1
ATOM 1367 C CA . THR A 1 169 ? -8.285 -1.452 -15.798 1.00 82.19 169 THR A CA 1
ATOM 1368 C C . THR A 1 169 ? -6.917 -0.958 -15.360 1.00 82.19 169 THR A C 1
ATOM 1370 O O . THR A 1 169 ? -6.371 -1.435 -14.367 1.00 82.19 169 THR A O 1
ATOM 1373 N N . GLY A 1 170 ? -6.343 -0.033 -16.127 1.00 88.75 170 GLY A N 1
ATOM 1374 C CA . GLY A 1 170 ? -5.124 0.649 -15.719 1.00 88.75 170 GLY A CA 1
ATOM 1375 C C . GLY A 1 170 ? -5.387 1.576 -14.534 1.00 88.75 170 GLY A C 1
ATOM 1376 O O . GLY A 1 170 ? -6.476 2.140 -14.412 1.00 88.75 170 GLY A O 1
ATOM 1377 N N . TYR A 1 171 ? -4.390 1.758 -13.677 1.00 92.50 171 TYR A N 1
ATOM 1378 C CA . TYR A 1 171 ? -4.446 2.697 -12.561 1.00 92.50 171 TYR A CA 1
ATOM 1379 C C . TYR A 1 171 ? -3.154 3.508 -12.472 1.00 92.50 171 TYR A C 1
ATOM 1381 O O . TYR A 1 171 ? -2.074 3.032 -12.809 1.00 92.50 171 TYR A O 1
ATOM 1389 N N . TRP A 1 172 ? -3.277 4.753 -12.014 1.00 95.19 172 TRP A N 1
ATOM 1390 C CA . TRP A 1 172 ? -2.131 5.625 -11.771 1.00 95.19 172 TRP A CA 1
ATOM 1391 C C . TRP A 1 172 ? -1.454 5.275 -10.450 1.00 95.19 172 TRP A C 1
ATOM 1393 O O . TRP A 1 172 ? -2.112 5.242 -9.407 1.00 95.19 172 TRP A O 1
ATOM 1403 N N . CYS A 1 173 ? -0.138 5.096 -10.487 1.00 96.06 173 CYS A N 1
ATOM 1404 C CA . CYS A 1 173 ? 0.708 4.985 -9.304 1.00 96.06 173 CYS A CA 1
ATOM 1405 C C . CYS A 1 173 ? 2.125 5.489 -9.600 1.00 96.06 173 CYS A C 1
ATOM 1407 O O . CYS A 1 173 ? 2.520 5.640 -10.754 1.00 96.06 173 CYS A O 1
ATOM 1409 N N . ASN A 1 174 ? 2.880 5.756 -8.544 1.00 96.88 174 ASN A N 1
ATOM 1410 C CA . ASN A 1 174 ? 4.265 6.237 -8.605 1.00 96.88 174 ASN A CA 1
ATOM 1411 C C . ASN A 1 174 ? 5.136 5.640 -7.488 1.00 96.88 174 ASN A C 1
ATOM 1413 O O . ASN A 1 174 ? 6.257 6.093 -7.259 1.00 96.88 174 ASN A O 1
ATOM 1417 N N . ALA A 1 175 ? 4.606 4.661 -6.749 1.00 97.00 175 ALA A N 1
ATOM 1418 C CA . ALA A 1 175 ? 5.345 3.970 -5.711 1.00 97.00 175 ALA A CA 1
ATOM 1419 C C . ALA A 1 175 ? 4.826 2.547 -5.476 1.00 97.00 175 ALA A C 1
ATOM 1421 O O . ALA A 1 175 ? 3.619 2.292 -5.544 1.00 97.00 175 ALA A O 1
ATOM 1422 N N . LEU A 1 176 ? 5.740 1.642 -5.130 1.00 96.00 176 LEU A N 1
ATOM 1423 C CA . LEU A 1 176 ? 5.447 0.315 -4.587 1.00 96.00 176 LEU A CA 1
ATOM 1424 C C . LEU A 1 176 ? 5.941 0.249 -3.144 1.00 96.00 176 LEU A C 1
ATOM 1426 O O . LEU A 1 176 ? 7.112 0.524 -2.900 1.00 96.00 176 LEU A O 1
ATOM 1430 N N . LEU A 1 177 ? 5.076 -0.128 -2.204 1.00 95.31 177 LEU A N 1
ATOM 1431 C CA . LEU A 1 177 ? 5.414 -0.259 -0.786 1.00 95.31 177 LEU A CA 1
ATOM 1432 C C . LEU A 1 177 ? 5.732 -1.709 -0.426 1.00 95.31 177 LEU A C 1
ATOM 1434 O O . LEU A 1 177 ? 4.955 -2.620 -0.721 1.00 95.31 177 LEU A O 1
ATOM 1438 N N . LEU A 1 178 ? 6.851 -1.890 0.265 1.00 92.31 178 LEU A N 1
ATOM 1439 C CA . LEU A 1 178 ? 7.401 -3.155 0.728 1.00 92.31 178 LEU A CA 1
ATOM 1440 C C . LEU A 1 178 ? 7.571 -3.097 2.252 1.00 92.31 178 LEU A C 1
ATOM 1442 O O . LEU A 1 178 ? 8.011 -2.095 2.814 1.00 92.31 178 LEU A O 1
ATOM 1446 N N . THR A 1 179 ? 7.249 -4.189 2.940 1.00 87.38 179 THR A N 1
ATOM 1447 C CA . THR A 1 179 ? 7.422 -4.300 4.403 1.00 87.38 179 THR A CA 1
ATOM 1448 C C . THR A 1 179 ? 8.848 -4.673 4.799 1.00 87.38 179 THR A C 1
ATOM 1450 O O . THR A 1 179 ? 9.218 -4.609 5.968 1.00 87.38 179 THR A O 1
ATOM 1453 N N . SER A 1 180 ? 9.655 -5.114 3.837 1.00 85.19 180 SER A N 1
ATOM 1454 C CA . SER A 1 180 ? 11.049 -5.483 4.041 1.00 85.19 180 SER A CA 1
ATOM 1455 C C . SER A 1 180 ? 11.831 -5.360 2.739 1.00 85.19 180 SER A C 1
ATOM 1457 O O . SER A 1 180 ? 11.226 -5.503 1.672 1.00 85.19 180 SER A O 1
ATOM 1459 N N . PRO A 1 181 ? 13.165 -5.226 2.805 1.00 85.25 181 PRO A N 1
ATOM 1460 C CA . PRO A 1 181 ? 13.975 -5.189 1.606 1.00 85.25 181 PRO A CA 1
ATOM 1461 C C . PRO A 1 181 ? 13.852 -6.463 0.775 1.00 85.25 181 PRO A C 1
ATOM 1463 O O . PRO A 1 181 ? 13.888 -7.558 1.356 1.00 85.25 181 PRO A O 1
ATOM 1466 N N . PRO A 1 182 ? 13.756 -6.339 -0.560 1.00 84.12 182 PRO A N 1
ATOM 1467 C CA . PRO A 1 182 ? 13.700 -7.495 -1.427 1.00 84.12 182 PRO A CA 1
ATOM 1468 C C . PRO A 1 182 ? 15.032 -8.242 -1.379 1.00 84.12 182 PRO A C 1
ATOM 1470 O O . PRO A 1 182 ? 16.112 -7.647 -1.306 1.00 84.12 182 PRO A O 1
ATOM 1473 N N . ARG A 1 183 ? 14.946 -9.568 -1.383 1.00 83.31 183 ARG A N 1
ATOM 1474 C CA . ARG A 1 183 ? 16.074 -10.484 -1.522 1.00 83.31 183 ARG A CA 1
ATOM 1475 C C . ARG A 1 183 ? 15.938 -11.221 -2.854 1.00 83.31 183 ARG A C 1
ATOM 1477 O O . ARG A 1 183 ? 14.807 -11.438 -3.295 1.00 83.31 183 ARG A O 1
ATOM 1484 N N . PRO A 1 184 ? 17.065 -11.632 -3.455 1.00 81.69 184 PRO A N 1
ATOM 1485 C CA . PRO A 1 184 ? 17.053 -12.453 -4.658 1.00 81.69 184 PRO A CA 1
ATOM 1486 C C . PRO A 1 184 ? 16.173 -13.695 -4.491 1.00 81.69 184 PRO A C 1
ATOM 1488 O O . PRO A 1 184 ? 16.117 -14.261 -3.396 1.00 81.69 184 PRO A O 1
ATOM 1491 N N . GLU A 1 185 ? 15.511 -14.102 -5.578 1.00 77.38 185 GLU A N 1
ATOM 1492 C CA . GLU A 1 185 ? 14.750 -15.361 -5.691 1.00 77.38 185 GLU A CA 1
ATOM 1493 C C . GLU A 1 185 ? 13.535 -15.486 -4.749 1.00 77.38 185 GLU A C 1
ATOM 1495 O O . GLU A 1 185 ? 12.955 -16.565 -4.599 1.00 77.38 185 GLU A O 1
ATOM 1500 N N . GLN A 1 186 ? 13.119 -14.391 -4.107 1.00 83.38 186 GLN A N 1
ATOM 1501 C CA . GLN A 1 186 ? 11.955 -14.372 -3.230 1.00 83.38 186 GLN A CA 1
ATOM 1502 C C . GLN A 1 186 ? 10.846 -13.483 -3.799 1.00 83.38 186 GLN A C 1
ATOM 1504 O O . GLN A 1 186 ? 11.070 -12.344 -4.202 1.00 83.38 186 GLN A O 1
ATOM 1509 N N . ILE A 1 187 ? 9.618 -14.004 -3.754 1.00 84.50 187 ILE A N 1
ATOM 1510 C CA . ILE A 1 187 ? 8.407 -13.257 -4.090 1.00 84.50 187 ILE A CA 1
ATOM 1511 C C . ILE A 1 187 ? 7.880 -12.569 -2.828 1.00 84.50 187 ILE A C 1
ATOM 1513 O O . ILE A 1 187 ? 7.675 -13.207 -1.790 1.00 84.50 187 ILE A O 1
ATOM 1517 N N . TYR A 1 188 ? 7.617 -11.274 -2.941 1.00 85.12 188 TYR A N 1
ATOM 1518 C CA . TYR A 1 188 ? 7.050 -10.421 -1.905 1.00 85.12 188 TYR A CA 1
ATOM 1519 C C . TYR A 1 188 ? 5.669 -9.935 -2.326 1.00 85.12 188 TYR A C 1
ATOM 1521 O O . TYR A 1 188 ? 5.440 -9.660 -3.498 1.00 85.12 188 TYR A O 1
ATOM 1529 N N . ALA A 1 189 ? 4.749 -9.784 -1.377 1.00 87.38 189 ALA A N 1
ATOM 1530 C CA . ALA A 1 189 ? 3.572 -8.954 -1.603 1.00 87.38 189 ALA A CA 1
ATOM 1531 C C . ALA A 1 189 ? 3.974 -7.477 -1.467 1.00 87.38 189 ALA A C 1
ATOM 1533 O O . ALA A 1 189 ? 4.727 -7.123 -0.558 1.00 87.38 189 ALA A O 1
ATOM 1534 N N . CYS A 1 190 ? 3.472 -6.619 -2.349 1.00 92.12 190 CYS A N 1
ATOM 1535 C CA . CYS A 1 190 ? 3.691 -5.179 -2.284 1.00 92.12 190 CYS A CA 1
ATOM 1536 C C . CYS A 1 190 ? 2.405 -4.413 -2.606 1.00 92.12 190 CYS A C 1
ATOM 1538 O O . CYS A 1 190 ? 1.525 -4.905 -3.314 1.00 92.12 190 CYS A O 1
ATOM 1540 N N . ALA A 1 191 ? 2.282 -3.201 -2.072 1.00 93.75 191 ALA A N 1
ATOM 1541 C CA . ALA A 1 191 ? 1.143 -2.333 -2.353 1.00 93.75 191 ALA A CA 1
ATOM 1542 C C . ALA A 1 191 ? 1.541 -1.263 -3.370 1.00 93.75 191 ALA A C 1
ATOM 1544 O O . ALA A 1 191 ? 2.433 -0.459 -3.103 1.00 93.75 191 ALA A O 1
ATOM 1545 N N . ALA A 1 192 ? 0.855 -1.214 -4.508 1.00 95.69 192 ALA A N 1
ATOM 1546 C CA . ALA A 1 192 ? 0.954 -0.090 -5.423 1.00 95.69 192 ALA A CA 1
ATOM 1547 C C . ALA A 1 192 ? 0.154 1.089 -4.864 1.00 95.69 192 ALA A C 1
ATOM 1549 O O . ALA A 1 192 ? -1.030 0.955 -4.527 1.00 95.69 192 ALA A O 1
ATOM 1550 N N . VAL A 1 193 ? 0.801 2.250 -4.772 1.00 96.94 193 VAL A N 1
ATOM 1551 C CA . VAL A 1 193 ? 0.197 3.463 -4.220 1.00 96.94 193 VAL A CA 1
ATOM 1552 C C . VAL A 1 193 ? 0.457 4.676 -5.105 1.00 96.94 193 VAL A C 1
ATOM 1554 O O . VAL A 1 193 ? 1.441 4.750 -5.844 1.00 96.94 193 VAL A O 1
ATOM 1557 N N . LEU A 1 194 ? -0.444 5.651 -5.014 1.00 97.12 194 LEU A N 1
ATOM 1558 C CA . LEU A 1 194 ? -0.254 6.971 -5.601 1.00 97.12 194 LEU A CA 1
ATOM 1559 C C . LEU A 1 194 ? 0.122 7.965 -4.504 1.00 97.12 194 LEU A C 1
ATOM 1561 O O . LEU A 1 194 ? -0.716 8.380 -3.704 1.00 97.12 194 LEU A O 1
ATOM 1565 N N . VAL A 1 195 ? 1.388 8.351 -4.476 1.00 96.44 195 VAL A N 1
ATOM 1566 C CA . VAL A 1 195 ? 1.938 9.394 -3.617 1.00 96.44 195 VAL A CA 1
ATOM 1567 C C . VAL A 1 195 ? 1.549 10.754 -4.182 1.00 96.44 195 VAL A C 1
ATOM 1569 O O . VAL A 1 195 ? 1.956 11.117 -5.283 1.00 96.44 195 VAL A O 1
ATOM 1572 N N . SER A 1 196 ? 0.759 11.511 -3.423 1.00 92.38 196 SER A N 1
ATOM 1573 C CA . SER A 1 196 ? 0.210 12.806 -3.849 1.00 92.38 196 SER A CA 1
ATOM 1574 C C . SER A 1 196 ? 0.902 14.003 -3.199 1.00 92.38 196 SER A C 1
ATOM 1576 O O . SER A 1 196 ? 0.937 15.088 -3.777 1.00 92.38 196 SER A O 1
ATOM 1578 N N . ARG A 1 197 ? 1.425 13.839 -1.977 1.00 88.62 197 ARG A N 1
ATOM 1579 C CA . ARG A 1 197 ? 2.041 14.923 -1.196 1.00 88.62 197 ARG A CA 1
ATOM 1580 C C . ARG A 1 197 ? 3.218 14.413 -0.381 1.00 88.62 197 ARG A C 1
ATOM 1582 O O . ARG A 1 197 ? 3.140 13.332 0.199 1.00 88.62 197 ARG A O 1
ATOM 1589 N N . CYS A 1 198 ? 4.251 15.240 -0.264 1.00 89.56 198 CYS A N 1
ATOM 1590 C CA . CYS A 1 198 ? 5.339 15.073 0.692 1.00 89.56 198 CYS A CA 1
ATOM 1591 C C . CYS A 1 198 ? 5.306 16.248 1.675 1.00 89.56 198 CYS A C 1
ATOM 1593 O O . CYS A 1 198 ? 5.460 17.402 1.279 1.00 89.56 198 CYS A O 1
ATOM 1595 N N . ASN A 1 199 ? 5.070 15.953 2.949 1.00 87.50 199 ASN A N 1
ATOM 1596 C CA . ASN A 1 199 ? 5.103 16.921 4.037 1.00 87.50 199 ASN A CA 1
ATOM 1597 C C . ASN A 1 199 ? 6.364 16.690 4.864 1.00 87.50 199 ASN A C 1
ATOM 1599 O O . ASN A 1 199 ? 6.694 15.550 5.167 1.00 87.50 199 ASN A O 1
ATOM 1603 N N . VAL A 1 200 ? 7.032 17.749 5.302 1.00 86.81 200 VAL A N 1
ATOM 1604 C CA . VAL A 1 200 ? 8.168 17.624 6.222 1.00 86.81 200 VAL A CA 1
ATOM 1605 C C . VAL A 1 200 ? 7.648 17.744 7.653 1.00 86.81 200 VAL A C 1
ATOM 1607 O O . VAL A 1 200 ? 6.983 18.720 8.004 1.00 86.81 200 VAL A O 1
ATOM 1610 N N . LEU A 1 201 ? 7.897 16.727 8.478 1.00 83.50 201 LEU A N 1
ATOM 1611 C CA . LEU A 1 201 ? 7.555 16.744 9.898 1.00 83.50 201 LEU A CA 1
ATOM 1612 C C . LEU A 1 201 ? 8.417 17.770 10.651 1.00 83.50 201 LEU A C 1
ATOM 1614 O O . LEU A 1 201 ? 9.448 18.230 10.167 1.00 83.50 201 LEU A O 1
ATOM 1618 N N . LYS A 1 202 ? 8.020 18.112 11.883 1.00 84.62 202 LYS A N 1
ATOM 1619 C CA . LYS A 1 202 ? 8.771 19.058 12.734 1.00 84.62 202 LYS A CA 1
ATOM 1620 C C . LYS A 1 202 ? 10.212 18.615 13.017 1.00 84.62 202 LYS A C 1
ATOM 1622 O O . LYS A 1 202 ? 11.048 19.457 13.316 1.00 84.62 202 LYS A O 1
ATOM 1627 N N . ASP A 1 203 ? 10.476 17.313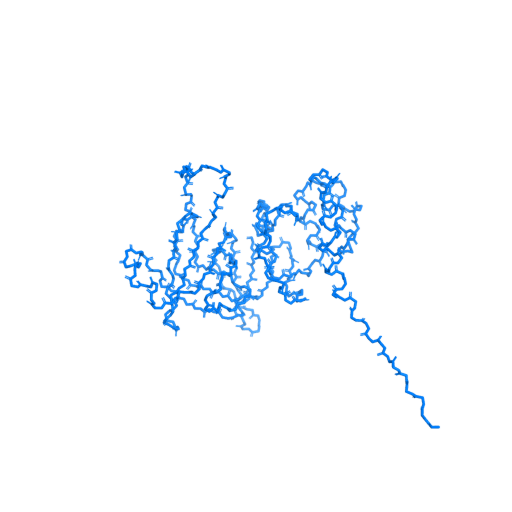 12.945 1.00 86.06 203 ASP A N 1
ATOM 1628 C CA . ASP A 1 203 ? 11.801 16.709 13.110 1.00 86.06 203 ASP A CA 1
ATOM 1629 C C . ASP A 1 203 ? 12.625 16.685 11.806 1.00 86.06 203 ASP A C 1
ATOM 1631 O O . ASP A 1 203 ? 13.738 16.169 11.797 1.00 86.06 203 ASP A O 1
ATOM 1635 N N . GLY A 1 204 ? 12.094 17.233 10.708 1.00 84.56 204 GLY A N 1
ATOM 1636 C CA . GLY A 1 204 ? 12.725 17.221 9.389 1.00 84.56 204 GLY A CA 1
ATOM 1637 C C . GLY A 1 204 ? 12.471 15.949 8.576 1.00 84.56 204 GLY A C 1
ATOM 1638 O O . GLY A 1 204 ? 12.861 15.901 7.412 1.00 84.56 204 GLY A O 1
ATOM 1639 N N . THR A 1 205 ? 11.801 14.929 9.128 1.00 86.12 205 THR A N 1
ATOM 1640 C CA . THR A 1 205 ? 11.543 13.687 8.386 1.00 86.12 205 THR A CA 1
ATOM 1641 C C . THR A 1 205 ? 10.454 13.911 7.334 1.00 86.12 205 THR A C 1
ATOM 1643 O O . THR A 1 205 ? 9.375 14.407 7.683 1.00 86.12 205 THR A O 1
ATOM 1646 N N . PRO A 1 206 ? 10.661 13.515 6.066 1.00 89.88 206 PRO A N 1
ATOM 1647 C CA . PRO A 1 206 ? 9.597 13.542 5.075 1.00 89.88 206 PRO A CA 1
ATOM 1648 C C . PRO A 1 206 ? 8.515 12.511 5.420 1.00 89.88 206 PRO A C 1
ATOM 1650 O O . PRO A 1 206 ? 8.793 11.396 5.862 1.00 89.88 206 PRO A O 1
ATOM 1653 N N . ARG A 1 207 ? 7.263 12.900 5.206 1.00 93.44 207 ARG A N 1
ATOM 1654 C CA . ARG A 1 207 ? 6.065 12.083 5.354 1.00 93.44 207 ARG A CA 1
ATOM 1655 C C . ARG A 1 207 ? 5.259 12.169 4.073 1.00 93.44 207 ARG A C 1
ATOM 1657 O O . ARG A 1 207 ? 4.804 13.245 3.682 1.00 93.44 207 ARG A O 1
ATOM 1664 N N . PHE A 1 208 ? 5.025 11.020 3.468 1.00 95.12 208 PHE A N 1
ATOM 1665 C CA . PHE A 1 208 ? 4.318 10.917 2.203 1.00 95.12 208 PHE A CA 1
ATOM 1666 C C . PHE A 1 208 ? 2.856 10.568 2.446 1.00 95.12 208 PHE A C 1
ATOM 1668 O O . PHE A 1 208 ? 2.540 9.756 3.312 1.00 95.12 208 PHE A O 1
ATOM 1675 N N . THR A 1 209 ? 1.958 11.225 1.721 1.00 95.62 209 THR A N 1
ATOM 1676 C CA . THR A 1 209 ? 0.532 10.884 1.709 1.00 95.62 209 THR A CA 1
ATOM 1677 C C . THR A 1 209 ? 0.234 10.108 0.442 1.00 95.62 209 THR A C 1
ATOM 1679 O O . THR A 1 209 ? 0.518 10.585 -0.660 1.00 95.62 209 THR A O 1
ATOM 1682 N N . CYS A 1 210 ? -0.324 8.920 0.620 1.00 95.75 210 CYS A N 1
ATOM 1683 C CA . CYS A 1 210 ? -0.425 7.898 -0.402 1.00 95.75 210 CYS A CA 1
ATOM 1684 C C . CYS A 1 210 ? -1.863 7.391 -0.469 1.00 95.75 210 CYS A C 1
ATOM 1686 O O . CYS A 1 210 ? -2.488 7.166 0.562 1.00 95.75 210 CYS A O 1
ATOM 1688 N N . GLU A 1 211 ? -2.373 7.174 -1.673 1.00 96.25 211 GLU A N 1
ATOM 1689 C CA . GLU A 1 211 ? -3.635 6.467 -1.883 1.00 96.25 211 GLU A CA 1
ATOM 1690 C C . GLU A 1 211 ? -3.348 5.023 -2.270 1.00 96.25 211 GLU A C 1
ATOM 1692 O O . GLU A 1 211 ? -2.586 4.783 -3.213 1.00 96.25 211 GLU A O 1
ATOM 1697 N N . PHE A 1 212 ? -3.975 4.070 -1.583 1.00 95.81 212 PHE A N 1
ATOM 1698 C CA . PHE A 1 212 ? -3.893 2.666 -1.975 1.00 95.81 212 PHE A CA 1
ATOM 1699 C C . PHE A 1 212 ? -4.549 2.447 -3.347 1.00 95.81 212 PHE A C 1
ATOM 1701 O O . PHE A 1 212 ? -5.628 2.983 -3.616 1.00 95.81 212 PHE A O 1
ATOM 1708 N N . LYS A 1 213 ? -3.899 1.669 -4.223 1.00 94.62 213 LYS A N 1
ATOM 1709 C CA . LYS A 1 213 ? -4.436 1.329 -5.550 1.00 94.62 213 LYS A CA 1
ATOM 1710 C C . LYS A 1 213 ? -4.641 -0.166 -5.718 1.00 94.62 213 LYS A C 1
ATOM 1712 O O . LYS A 1 213 ? -5.763 -0.587 -5.972 1.00 94.62 213 LYS A O 1
ATOM 1717 N 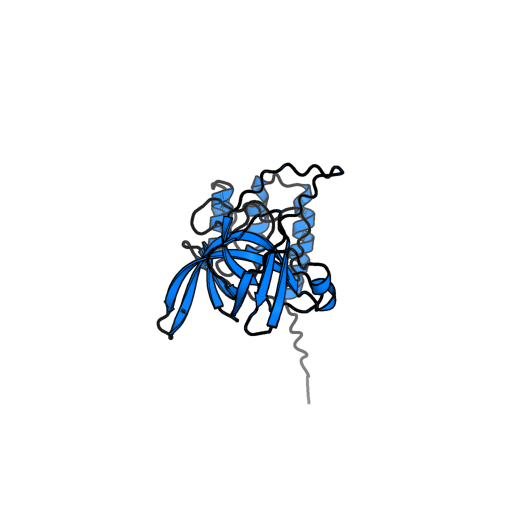N . GLU A 1 214 ? -3.587 -0.960 -5.571 1.00 91.62 214 GLU A N 1
ATOM 1718 C CA . GLU A 1 214 ? -3.664 -2.396 -5.845 1.00 91.62 214 GLU A CA 1
ATOM 1719 C C . GLU A 1 214 ? -2.611 -3.186 -5.063 1.00 91.62 214 GLU A C 1
ATOM 1721 O O . GLU A 1 214 ? -1.555 -2.661 -4.706 1.00 91.62 214 GLU A O 1
ATOM 1726 N N . LEU A 1 215 ? -2.903 -4.464 -4.815 1.00 90.19 215 LEU A N 1
ATOM 1727 C CA . LEU A 1 215 ? -1.941 -5.428 -4.292 1.00 90.19 215 LEU A CA 1
ATOM 1728 C C . LEU A 1 215 ? -1.251 -6.156 -5.450 1.00 90.19 215 LEU A C 1
ATOM 1730 O O . LEU A 1 215 ? -1.921 -6.752 -6.294 1.00 90.19 215 LEU A O 1
ATOM 1734 N N . LEU A 1 216 ? 0.077 -6.157 -5.452 1.00 90.69 216 LEU A N 1
ATOM 1735 C CA . LEU A 1 216 ? 0.905 -6.831 -6.448 1.00 90.69 216 LEU A CA 1
ATOM 1736 C C . LEU A 1 216 ? 1.865 -7.814 -5.774 1.00 90.69 216 LEU A C 1
ATOM 1738 O O . LEU A 1 216 ? 2.068 -7.793 -4.557 1.00 90.69 216 LEU A O 1
ATOM 1742 N N . PHE A 1 217 ? 2.482 -8.660 -6.589 1.00 89.62 217 PHE A N 1
ATOM 1743 C CA . PHE A 1 217 ? 3.658 -9.427 -6.211 1.00 89.62 217 PHE A CA 1
ATOM 1744 C C . PHE A 1 217 ? 4.904 -8.792 -6.815 1.00 89.62 217 PHE A C 1
ATOM 1746 O O . PHE A 1 217 ? 4.856 -8.282 -7.929 1.00 89.62 217 PHE A O 1
ATOM 1753 N N . PHE A 1 218 ? 6.006 -8.834 -6.081 1.00 90.00 218 PHE A N 1
ATOM 1754 C CA . PHE A 1 218 ? 7.282 -8.218 -6.412 1.00 90.00 218 PHE A CA 1
ATOM 1755 C C . PHE A 1 218 ? 8.391 -9.259 -6.277 1.00 90.00 218 PHE A C 1
ATOM 1757 O O . PHE A 1 218 ? 8.454 -9.951 -5.261 1.00 90.00 218 PHE A O 1
ATOM 1764 N N . THR A 1 219 ? 9.268 -9.364 -7.268 1.00 89.88 219 THR A N 1
ATOM 1765 C CA . THR A 1 219 ? 10.448 -10.235 -7.229 1.00 89.88 219 THR A CA 1
ATOM 1766 C C . THR A 1 219 ? 11.669 -9.486 -7.741 1.00 89.88 219 THR A C 1
ATOM 1768 O O . THR A 1 219 ? 11.566 -8.659 -8.645 1.00 89.88 219 THR A O 1
ATOM 1771 N N . ASP A 1 220 ? 12.825 -9.773 -7.150 1.00 88.06 220 ASP A N 1
ATOM 1772 C CA . ASP A 1 220 ? 14.114 -9.348 -7.697 1.00 88.06 220 ASP A CA 1
ATOM 1773 C C . ASP A 1 220 ? 14.463 -10.283 -8.864 1.00 88.06 220 ASP A C 1
ATOM 1775 O O . ASP A 1 220 ? 14.295 -11.499 -8.721 1.00 88.06 220 ASP A O 1
ATOM 1779 N N . MET A 1 221 ? 14.888 -9.734 -10.001 1.00 85.75 221 MET A N 1
ATOM 1780 C CA . MET A 1 221 ? 15.324 -10.525 -11.154 1.00 85.75 221 MET A CA 1
ATOM 1781 C C . MET A 1 221 ? 16.837 -10.722 -11.131 1.00 85.75 221 MET A C 1
ATOM 1783 O O . MET A 1 221 ? 17.586 -9.855 -10.679 1.00 85.75 221 MET A O 1
ATOM 1787 N N . ASN A 1 222 ? 17.290 -11.865 -11.641 1.00 80.69 222 ASN A N 1
ATOM 1788 C CA . ASN A 1 222 ? 18.709 -12.098 -11.904 1.00 80.69 222 ASN A CA 1
ATOM 1789 C C . ASN A 1 222 ? 19.087 -11.644 -13.332 1.00 80.69 222 ASN A C 1
ATOM 1791 O O . ASN A 1 222 ? 18.224 -11.394 -14.174 1.00 80.69 222 ASN A O 1
ATOM 1795 N N . GLU A 1 223 ? 20.390 -11.525 -13.600 1.00 73.19 223 GLU A N 1
ATOM 1796 C CA . GLU A 1 223 ? 20.910 -11.131 -14.921 1.00 73.19 223 GLU A CA 1
ATOM 1797 C C . GLU A 1 223 ? 20.552 -12.141 -16.027 1.00 73.19 223 GLU A C 1
ATOM 1799 O O . GLU A 1 223 ? 20.322 -11.744 -17.167 1.00 73.19 223 GLU A O 1
ATOM 1804 N N . ASP A 1 224 ? 20.431 -13.428 -15.695 1.00 71.69 224 ASP A N 1
ATOM 1805 C CA . ASP A 1 224 ? 20.130 -14.490 -16.664 1.00 71.69 224 ASP A CA 1
ATOM 1806 C C . ASP A 1 224 ? 18.680 -14.418 -17.192 1.00 71.69 224 ASP A C 1
ATOM 1808 O O . ASP A 1 224 ? 18.408 -14.747 -18.347 1.00 71.69 224 ASP A O 1
ATOM 1812 N N . GLU A 1 225 ? 17.726 -13.978 -16.365 1.00 73.44 225 GLU A N 1
ATOM 1813 C CA . GLU A 1 225 ? 16.315 -13.794 -16.736 1.00 73.44 225 GLU A CA 1
ATOM 1814 C C . GLU A 1 225 ? 16.117 -12.581 -17.659 1.00 73.44 225 GLU A C 1
ATOM 1816 O O . GLU A 1 225 ? 15.220 -12.573 -18.506 1.00 73.44 225 GLU A O 1
ATOM 1821 N N . LEU A 1 226 ? 16.991 -11.580 -17.543 1.00 69.88 226 LEU A N 1
ATOM 1822 C CA . LEU A 1 226 ? 16.941 -10.336 -18.311 1.00 69.88 226 LEU A CA 1
ATOM 1823 C C . LEU A 1 226 ? 17.212 -10.522 -19.804 1.00 69.88 226 LEU A C 1
ATOM 1825 O O . LEU A 1 226 ? 16.610 -9.828 -20.629 1.00 69.88 226 LEU A O 1
ATOM 1829 N N . GLU A 1 227 ? 18.073 -11.471 -20.175 1.00 66.56 227 GLU A N 1
ATOM 1830 C CA . GLU A 1 227 ? 18.412 -11.721 -21.581 1.00 66.56 227 GLU A CA 1
ATOM 1831 C C . GLU A 1 227 ? 17.186 -12.150 -22.410 1.00 66.56 227 GLU A C 1
ATOM 1833 O O . GLU A 1 227 ? 17.091 -11.834 -23.600 1.00 66.56 227 GLU A O 1
ATOM 1838 N N . TYR A 1 228 ? 16.201 -12.795 -21.776 1.00 63.34 228 TYR A N 1
ATOM 1839 C CA . TYR A 1 228 ? 14.988 -13.294 -22.430 1.00 63.34 228 TYR A CA 1
ATOM 1840 C C . TYR A 1 228 ? 13.844 -12.267 -22.499 1.00 63.34 228 TYR A C 1
ATOM 1842 O O . TYR A 1 228 ? 12.934 -12.422 -23.319 1.00 63.34 228 TYR A O 1
ATOM 1850 N N . GLU A 1 229 ? 13.884 -11.203 -21.690 1.00 66.00 229 GLU A N 1
ATOM 1851 C CA . GLU A 1 229 ? 12.780 -10.243 -21.512 1.00 66.00 229 GLU A CA 1
ATOM 1852 C C . GLU A 1 229 ? 12.956 -8.909 -22.267 1.00 66.00 229 GLU A C 1
ATOM 1854 O O . GLU A 1 229 ? 12.200 -7.962 -22.051 1.00 66.00 229 GLU A O 1
ATOM 1859 N N . THR A 1 230 ? 13.870 -8.848 -23.245 1.00 57.19 230 THR A N 1
ATOM 1860 C CA . THR A 1 230 ? 14.288 -7.660 -24.036 1.00 57.19 230 THR A CA 1
ATOM 1861 C C . THR A 1 230 ? 13.184 -6.900 -24.809 1.00 57.19 230 THR A C 1
ATOM 1863 O O . THR A 1 230 ? 13.477 -6.024 -25.622 1.00 57.19 230 THR A O 1
ATOM 1866 N N . ARG A 1 231 ? 11.901 -7.213 -24.597 1.00 63.41 231 ARG A N 1
ATOM 1867 C CA . ARG A 1 231 ? 10.735 -6.580 -25.238 1.00 63.41 231 ARG A CA 1
ATOM 1868 C C . ARG A 1 231 ? 9.788 -5.861 -24.275 1.00 63.41 231 ARG A C 1
ATOM 1870 O O . ARG A 1 231 ? 8.748 -5.384 -24.730 1.00 63.41 231 ARG A O 1
ATOM 1877 N N . MET A 1 232 ? 10.088 -5.815 -22.979 1.00 73.38 232 MET A N 1
ATOM 1878 C CA . MET A 1 232 ? 9.253 -5.108 -22.008 1.00 73.38 232 MET A CA 1
ATOM 1879 C C . MET A 1 232 ? 9.730 -3.674 -21.774 1.00 73.38 232 MET A C 1
ATOM 1881 O O . MET A 1 232 ? 10.927 -3.400 -21.755 1.00 73.38 232 MET A O 1
ATOM 1885 N N . ASP A 1 233 ? 8.772 -2.764 -21.582 1.00 80.75 233 ASP A N 1
ATOM 1886 C CA . ASP A 1 233 ? 9.055 -1.400 -21.142 1.00 80.75 233 ASP A CA 1
ATOM 1887 C C . ASP A 1 233 ? 9.570 -1.446 -19.697 1.00 80.75 233 ASP A C 1
ATOM 1889 O O . ASP A 1 233 ? 8.913 -2.003 -18.812 1.00 80.75 233 ASP A O 1
ATOM 1893 N N . VAL A 1 234 ? 10.750 -0.872 -19.473 1.00 90.44 234 VAL A N 1
ATOM 1894 C CA . VAL A 1 234 ? 11.386 -0.788 -18.156 1.00 90.44 234 VAL A CA 1
ATOM 1895 C C . VAL A 1 234 ? 11.119 0.593 -17.567 1.00 90.44 234 VAL A C 1
ATOM 1897 O O . VAL A 1 234 ? 11.360 1.609 -18.217 1.00 90.44 234 VAL A O 1
ATOM 1900 N N . ILE A 1 235 ? 10.617 0.631 -16.335 1.00 93.69 235 ILE A N 1
ATOM 1901 C CA . ILE A 1 235 ? 10.322 1.860 -15.598 1.00 93.69 235 ILE A CA 1
ATOM 1902 C C . ILE A 1 235 ? 11.513 2.180 -14.696 1.00 93.69 235 ILE A C 1
ATOM 1904 O O . ILE A 1 235 ? 11.857 1.397 -13.815 1.00 93.69 235 ILE A O 1
ATOM 1908 N N . GLU A 1 236 ? 12.138 3.337 -14.884 1.00 94.38 236 GLU A N 1
ATOM 1909 C CA . GLU A 1 236 ? 13.189 3.803 -13.977 1.00 94.38 236 GLU A CA 1
ATOM 1910 C C . GLU A 1 236 ? 12.607 4.127 -12.598 1.00 94.38 236 GLU A C 1
ATOM 1912 O O . GLU A 1 236 ? 11.584 4.808 -12.472 1.00 94.38 236 GLU A O 1
ATOM 1917 N N . ALA A 1 237 ? 13.267 3.633 -11.556 1.00 94.88 237 ALA A N 1
ATOM 1918 C CA . ALA A 1 237 ? 12.838 3.787 -10.183 1.00 94.88 237 ALA A CA 1
ATOM 1919 C C . ALA A 1 237 ? 14.021 3.996 -9.228 1.00 94.88 237 ALA A C 1
ATOM 1921 O O . ALA A 1 237 ? 15.176 3.697 -9.535 1.00 94.88 237 ALA A O 1
ATOM 1922 N N . ASN A 1 238 ? 13.702 4.499 -8.038 1.00 93.75 238 ASN A N 1
ATOM 1923 C CA . ASN A 1 238 ? 14.632 4.708 -6.938 1.00 93.75 238 ASN A CA 1
ATOM 1924 C C . ASN A 1 238 ? 14.123 3.999 -5.690 1.00 93.75 238 ASN A C 1
ATOM 1926 O O . ASN A 1 238 ? 12.950 4.126 -5.319 1.00 93.75 238 ASN A O 1
ATOM 1930 N N . TYR A 1 239 ? 15.011 3.282 -5.012 1.00 92.62 239 TYR A N 1
ATOM 1931 C CA . TYR A 1 239 ? 14.662 2.573 -3.794 1.00 92.62 239 TYR A CA 1
ATOM 1932 C C . TYR A 1 239 ? 14.892 3.428 -2.539 1.00 92.62 239 TYR A C 1
ATOM 1934 O O . TYR A 1 239 ? 16.017 3.774 -2.191 1.00 92.62 239 TYR A O 1
ATOM 1942 N N . GLY A 1 240 ? 13.835 3.676 -1.768 1.00 91.44 240 GLY A N 1
ATOM 1943 C CA . GLY A 1 240 ? 13.891 4.306 -0.449 1.00 91.44 240 GLY A CA 1
ATOM 1944 C C . GLY A 1 240 ? 13.720 3.306 0.698 1.00 91.44 240 GLY A C 1
ATOM 1945 O O . GLY A 1 240 ? 12.934 2.364 0.601 1.00 91.44 240 GLY A O 1
ATOM 1946 N N . ARG A 1 241 ? 14.439 3.518 1.813 1.00 91.75 241 ARG A N 1
ATOM 1947 C CA . ARG A 1 241 ? 14.281 2.733 3.055 1.00 91.75 241 ARG A CA 1
ATOM 1948 C C . ARG A 1 241 ? 13.538 3.486 4.142 1.00 91.75 241 ARG A C 1
ATOM 1950 O O . ARG A 1 241 ? 13.787 4.676 4.325 1.00 91.75 241 ARG A O 1
ATOM 1957 N N . GLY A 1 242 ? 12.721 2.765 4.913 1.00 90.69 242 GLY A N 1
ATOM 1958 C CA . GLY A 1 242 ? 12.117 3.275 6.153 1.00 90.69 242 GLY A CA 1
ATOM 1959 C C . GLY A 1 242 ? 11.338 4.580 5.964 1.0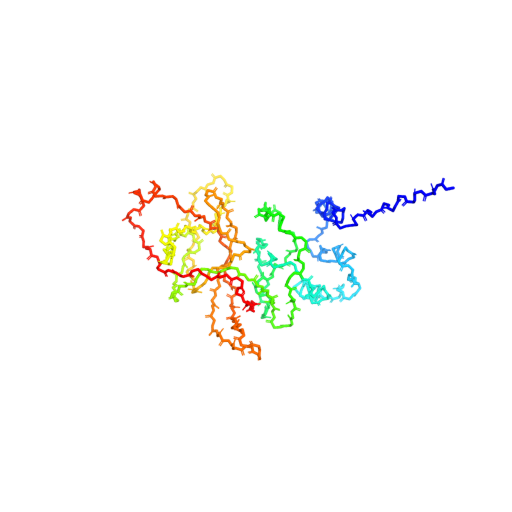0 90.69 242 GLY A C 1
ATOM 1960 O O . GLY A 1 242 ? 11.388 5.485 6.797 1.00 90.69 242 GLY A O 1
ATOM 1961 N N . MET A 1 243 ? 10.660 4.720 4.830 1.00 92.31 243 MET A N 1
ATOM 1962 C CA . MET A 1 243 ? 9.917 5.917 4.477 1.00 92.31 243 MET A CA 1
ATOM 1963 C C . MET A 1 243 ? 8.616 5.976 5.275 1.00 92.31 243 MET A C 1
ATOM 1965 O O . MET A 1 243 ? 7.828 5.030 5.272 1.00 92.31 243 MET A O 1
ATOM 1969 N N . LYS A 1 244 ? 8.359 7.112 5.932 1.00 94.00 244 LYS A N 1
ATOM 1970 C CA . LYS A 1 244 ? 7.120 7.342 6.685 1.00 94.00 244 LYS A CA 1
ATOM 1971 C C . LYS A 1 244 ? 5.966 7.611 5.720 1.00 94.00 244 LYS A C 1
ATOM 1973 O O . LYS A 1 244 ? 5.905 8.671 5.090 1.00 94.00 244 LYS A O 1
ATOM 1978 N N . MET A 1 245 ? 5.033 6.669 5.646 1.00 95.06 245 MET A N 1
ATOM 1979 C CA . MET A 1 245 ? 3.876 6.714 4.756 1.00 95.06 245 MET A CA 1
ATOM 1980 C C . MET A 1 245 ? 2.585 6.920 5.548 1.00 95.06 245 MET A C 1
ATOM 1982 O O . MET A 1 245 ? 2.401 6.375 6.637 1.00 95.06 245 MET A O 1
ATOM 1986 N N . HIS A 1 246 ? 1.683 7.704 4.969 1.00 96.19 246 HIS A N 1
ATOM 1987 C CA . HIS A 1 246 ? 0.300 7.855 5.389 1.00 96.19 246 HIS A CA 1
ATOM 1988 C C . HIS A 1 246 ? -0.605 7.332 4.283 1.00 96.19 246 HIS A C 1
ATOM 1990 O O . HIS A 1 246 ? -0.732 7.981 3.246 1.00 96.19 246 HIS A O 1
ATOM 1996 N N . ILE A 1 247 ? -1.192 6.161 4.491 1.00 95.81 247 ILE A N 1
ATOM 1997 C CA . ILE A 1 247 ? -1.955 5.450 3.469 1.00 95.81 247 ILE A CA 1
ATOM 1998 C C . ILE A 1 247 ? -3.446 5.681 3.703 1.00 95.81 247 ILE A C 1
ATOM 2000 O O . ILE A 1 247 ? -3.942 5.424 4.801 1.00 95.81 247 ILE A O 1
ATOM 2004 N N . MET A 1 248 ? -4.133 6.145 2.660 1.00 93.06 248 MET A N 1
ATOM 2005 C CA . MET A 1 248 ? -5.572 6.423 2.619 1.00 93.06 248 MET A CA 1
ATOM 2006 C C . MET A 1 248 ? -6.314 5.430 1.727 1.00 93.06 248 MET A C 1
ATOM 2008 O O . MET A 1 248 ? -5.734 5.000 0.699 1.00 93.06 248 MET A O 1
#

Organism: NCBI:txid1128425

Sequence (248 aa):
MRRVTARLIFTYTTWVQKLYIHVVYRIQFFLILSDETLAIAGLLDVDALELVDLAAEERMKMLLMRVKKLPSDIILIPGEKLEMPGFRWAPKMPMTGKLIIIPPSSNSRDAVCTEEGLFAEYDAVMFEPTILQSSKEHLFLDTERERIHRTIGRIHKTSDFWMDTANSTGYWCNALLLTSPPRPEQIYACAAVLVSRCNVLKDGTPRFTCEFKELLFFTDMNEDELEYETRMDVIEANYGRGMKMHIM

Secondary structure (DSSP, 8-state):
-----------THHHHHHHHHHHHHHHTTT--GGGHHHHHHGGGT--GGGTTTS-HHHHHHHHHHHH-EE-GGGGG--SPBP-STT-TTSBSSS--SS--------S---EEEETTEEEEEEEEEEEEEEEEETTS-EEEEETTTTEEEEEE------TT-----S---EEEEEEEEESS---BT-EEEEEEEEEEEEEE-TTS-EEEEEEEEEEEEEEEPPHHHHTT-TTSPEEEEEEEEE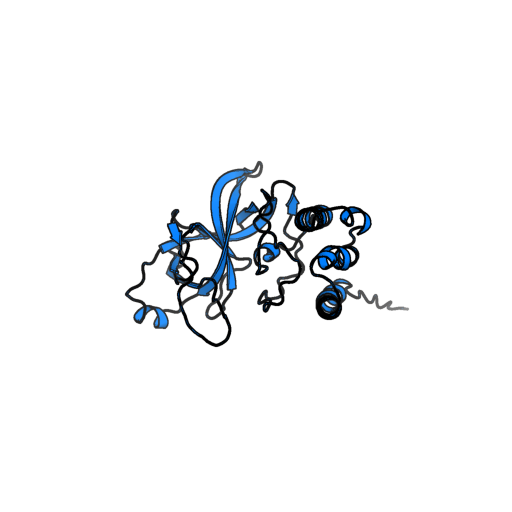EEEEE-

Radius of gyration: 20.51 Å; chains: 1; bounding box: 49×44×76 Å